Protein AF-A0A1I7YYP4-F1 (afdb_monomer_lite)

Organism: NCBI:txid37863

Sequence (276 aa):
MIHGKTLAAWQDSHPLIRDLIALKESTWFNPAIAPTAQALADVGLNAQDVQAASARLQRFAPYLKAVFPDTAASNGIIESPLKPLDQLRQTLIQENALEHVGALWLKADSELPISGSIKARGGIHEVLKHAEDLALEAGLITLTDDYSQLDSEQARAFFSQYSIAVGSTGNLGLSIGIMSAKLGFKRLIDGYYTVTDEELYRWMVIAHEKDQVKLEPSALAGVPGMARVLNSPEYLQRMGFTQAQLENATHLVWGTGGSMVPEVEFQAYLDKGRNL

pLDDT: mean 87.8, std 14.04, range [37.75, 98.12]

Foldseek 3Di:
DPPPDDPVRCCVVPVVVVCVVVVNWDKDFDPDFDWLVVVVVVLPDAPVNVVVLVLLQVLCLCVQCVPFVVCVVVSSDFAFDKAWQVQLQVVLCVVLVFALAATEIERQQCCTGPASFPCVRVVVSVVSVVLVVQCVVVVVDDSPDRCNSCPDPVVVVSCVVDDDDDDDDDDPQSVVQNVCVVVVNTGRGGIDIDDDLLRLLQVQLSCCPPVVDFADSVQCRLSCVSSVCRVDPPSCVSVVDDSNNNNNDYRYRYRGHGPPQDPVRSVVSNVVNVVD

InterPro domains:
  IPR000634 Serine/threonine dehydratase, pyridoxal-phosphate-binding site [PS00165] (109-123)
  IPR036052 Tryptophan synthase beta chain-like, PALP domain superfamily [G3DSA:3.40.50.1100] (3-183)
  IPR036052 Tryptophan synthase beta chain-like, PALP domain superfamily [G3DSA:3.40.50.1100] (184-274)
  IPR036052 Tryptophan synthase beta chain-like, PALP domain superfamily [SSF53686] (75-188)
  IPR036052 Tryptophan synthase beta chain-like, PALP domain superfamily [SSF53686] (186-271)

Secondary structure (DSSP, 8-state):
-BTTB-HHHHHHH-THHHHHHTT---EEE-S----HHHHHHHHS--HHHHHHHHHHHHHTHHHHHHH-GGGGGGTT-----EEE-HHHHHHHHHHHT--S--EEEEEEGGG-TTTSBTHHHHHHHHHHHHHHHHHHHTTS--TTS-GGGGGSHHHHHHHTT-----------HHHHHHHHHHTT---S--EEE---HHHHHHHHHHHHHHH-----GGGGTTTTHHHHHHT-HHHHHHHT--HHHHHT-EEEEEE-B-TTS-HHHHHHHHHHHHT-

Structure (mmCIF, N/CA/C/O backbone):
data_AF-A0A1I7YYP4-F1
#
_entry.id   AF-A0A1I7YYP4-F1
#
loop_
_atom_site.group_PDB
_atom_site.id
_atom_site.type_symbol
_atom_site.label_atom_id
_atom_site.label_alt_id
_atom_site.label_comp_id
_atom_site.label_asym_id
_atom_site.label_entity_id
_atom_site.label_seq_id
_atom_site.pdbx_PDB_ins_code
_atom_site.Cartn_x
_atom_site.Cartn_y
_atom_site.Cartn_z
_atom_site.occupancy
_atom_site.B_iso_or_equiv
_atom_site.auth_seq_id
_atom_site.auth_comp_id
_atom_site.auth_asym_id
_atom_site.auth_atom_id
_atom_site.pdbx_PDB_model_num
ATOM 1 N N . MET A 1 1 ? -11.849 -22.257 -22.806 1.00 71.94 1 MET A N 1
ATOM 2 C CA . MET A 1 1 ? -12.148 -20.954 -23.443 1.00 71.94 1 MET A CA 1
ATOM 3 C C . MET A 1 1 ? -12.329 -19.933 -22.339 1.00 71.94 1 MET A C 1
ATOM 5 O O . MET A 1 1 ? -13.112 -20.204 -21.441 1.00 71.94 1 MET A O 1
ATOM 9 N N . ILE A 1 2 ? -11.608 -18.813 -22.375 1.00 79.44 2 ILE A N 1
ATOM 10 C CA . ILE A 1 2 ? -11.756 -17.719 -21.398 1.00 79.44 2 ILE A CA 1
ATOM 11 C C . ILE A 1 2 ? -12.346 -16.535 -22.159 1.00 79.44 2 ILE A C 1
ATOM 13 O O . ILE A 1 2 ? -11.758 -16.114 -23.157 1.00 79.44 2 ILE A O 1
ATOM 17 N N . HIS A 1 3 ? -13.533 -16.071 -21.753 1.00 87.31 3 HIS A N 1
ATOM 18 C CA . HIS A 1 3 ? -14.320 -15.061 -22.481 1.00 87.31 3 HIS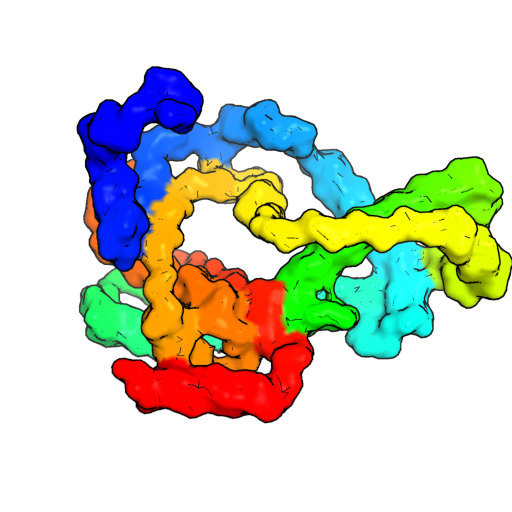 A CA 1
ATOM 19 C C . HIS A 1 3 ? -14.447 -15.349 -23.991 1.00 87.31 3 HIS A C 1
ATOM 21 O O . HIS A 1 3 ? -14.282 -14.469 -24.829 1.00 87.31 3 HIS A O 1
ATOM 27 N N . GLY A 1 4 ? -14.688 -16.613 -24.357 1.00 92.50 4 GLY A N 1
ATOM 28 C CA . GLY A 1 4 ? -14.902 -16.996 -25.757 1.00 92.50 4 GLY A CA 1
ATOM 29 C C . GLY A 1 4 ? -13.652 -17.014 -26.648 1.00 92.50 4 GLY A C 1
ATOM 30 O O . GLY A 1 4 ? -13.792 -17.221 -27.849 1.00 92.50 4 GLY A O 1
ATOM 31 N N . LYS A 1 5 ? -12.436 -16.875 -26.099 1.00 93.44 5 LYS A N 1
ATOM 32 C CA . LYS A 1 5 ? -11.173 -17.043 -26.844 1.00 93.44 5 LYS A CA 1
ATOM 33 C C . LYS A 1 5 ? -10.361 -18.243 -26.340 1.00 93.44 5 LYS A C 1
ATOM 35 O O . LYS A 1 5 ? -10.429 -18.616 -25.160 1.00 93.44 5 LYS A O 1
ATOM 40 N N . THR A 1 6 ? -9.606 -18.864 -27.249 1.00 95.94 6 THR A N 1
ATOM 41 C CA . THR A 1 6 ? -8.597 -19.881 -26.910 1.00 95.94 6 THR A CA 1
ATOM 42 C C . THR A 1 6 ? -7.367 -19.205 -26.307 1.00 95.94 6 THR A C 1
ATOM 44 O O . THR A 1 6 ? -7.177 -17.998 -26.456 1.00 95.94 6 THR A O 1
ATOM 47 N N . LEU A 1 7 ? -6.508 -19.982 -25.645 1.00 93.56 7 LEU A N 1
ATOM 48 C CA . LEU A 1 7 ? -5.240 -19.461 -25.138 1.00 93.56 7 LEU A CA 1
ATOM 49 C C . LEU A 1 7 ? -4.359 -18.903 -26.270 1.00 93.56 7 LEU A C 1
ATOM 51 O O . LEU A 1 7 ? -3.851 -17.794 -26.148 1.00 93.56 7 LEU A O 1
ATOM 55 N N . ALA A 1 8 ? -4.246 -19.627 -27.389 1.00 94.81 8 ALA A N 1
ATOM 56 C CA . ALA A 1 8 ? -3.488 -19.172 -28.554 1.00 94.81 8 ALA A CA 1
ATOM 57 C C . ALA A 1 8 ? -4.014 -17.827 -29.088 1.00 94.81 8 ALA A C 1
ATOM 59 O O . ALA A 1 8 ? -3.240 -16.895 -29.263 1.00 94.81 8 ALA A O 1
ATOM 60 N N . ALA A 1 9 ? -5.338 -17.672 -29.220 1.00 95.19 9 ALA A N 1
ATOM 61 C CA . ALA A 1 9 ? -5.939 -16.412 -29.663 1.00 95.19 9 ALA A CA 1
ATOM 62 C C . ALA A 1 9 ? -5.686 -15.246 -28.682 1.00 95.19 9 ALA A C 1
ATOM 64 O O . ALA A 1 9 ? -5.541 -14.091 -29.096 1.00 95.19 9 ALA A O 1
ATOM 65 N N . TRP A 1 10 ? -5.621 -15.525 -27.376 1.00 95.38 10 TRP A N 1
ATOM 66 C CA . TRP A 1 10 ? -5.209 -14.534 -26.379 1.00 95.38 10 TRP A CA 1
ATOM 67 C C . TRP A 1 10 ? -3.740 -14.144 -26.539 1.00 95.38 10 TRP A C 1
ATOM 69 O O . TRP A 1 10 ? -3.445 -12.956 -26.586 1.00 95.38 10 TRP A O 1
ATOM 79 N N . GLN A 1 11 ? -2.843 -15.115 -26.698 1.00 94.69 11 GLN A N 1
ATOM 80 C CA . GLN A 1 11 ? -1.412 -14.879 -26.906 1.00 94.69 11 GLN A CA 1
ATOM 81 C C . GLN A 1 11 ? -1.101 -14.163 -28.229 1.00 94.69 11 GLN A C 1
ATOM 83 O O . GLN A 1 11 ? -0.154 -13.385 -28.290 1.00 94.69 11 GLN A O 1
ATOM 88 N N . ASP A 1 12 ? -1.892 -14.391 -29.278 1.00 94.69 12 ASP A N 1
ATOM 89 C CA . ASP A 1 12 ? -1.741 -13.696 -30.560 1.00 94.69 12 ASP A CA 1
ATOM 90 C C . ASP A 1 12 ? -2.190 -12.235 -30.471 1.00 94.69 12 ASP A C 1
ATOM 92 O O . ASP A 1 12 ? -1.501 -11.344 -30.959 1.00 94.69 12 ASP A O 1
ATOM 96 N N . SER A 1 13 ? -3.324 -11.975 -29.812 1.00 94.19 13 SER A N 1
ATOM 97 C CA . SER A 1 13 ? -3.836 -10.606 -29.643 1.00 94.19 13 SER A CA 1
ATOM 98 C C . SER A 1 13 ? -3.110 -9.806 -28.558 1.00 94.19 13 SER A C 1
ATOM 100 O O . SER A 1 13 ? -3.074 -8.582 -28.632 1.00 94.19 13 SER A O 1
ATOM 102 N N . HIS A 1 14 ? -2.541 -10.480 -27.558 1.00 93.25 14 HIS A N 1
ATOM 103 C CA . HIS A 1 14 ? -1.833 -9.881 -26.428 1.00 93.25 14 HIS A CA 1
ATOM 104 C C . HIS A 1 14 ? -0.540 -10.670 -26.169 1.00 93.25 14 HIS A C 1
ATOM 106 O O . HIS A 1 14 ? -0.506 -11.530 -25.284 1.00 93.25 14 HIS A O 1
ATOM 112 N N . PRO A 1 15 ? 0.544 -10.386 -26.917 1.00 92.75 15 PRO A N 1
ATOM 113 C CA . PRO A 1 15 ? 1.796 -11.139 -26.823 1.00 92.75 15 PRO A CA 1
ATOM 114 C C . PRO A 1 15 ? 2.383 -11.227 -25.409 1.00 92.75 15 PRO A C 1
ATOM 116 O O . PRO A 1 15 ? 2.958 -12.257 -25.070 1.00 92.75 15 PRO A O 1
ATOM 119 N N . LEU A 1 16 ? 2.157 -10.212 -24.560 1.00 93.75 16 LEU A N 1
ATOM 120 C CA . LEU A 1 16 ? 2.560 -10.217 -23.145 1.00 93.75 16 LEU A CA 1
ATOM 121 C C . LEU A 1 16 ? 2.027 -11.425 -22.359 1.00 93.75 16 LEU A C 1
ATOM 123 O O . LEU A 1 16 ? 2.670 -11.862 -21.413 1.00 93.75 16 LEU A O 1
ATOM 127 N N . ILE A 1 17 ? 0.887 -12.006 -22.748 1.00 94.62 17 ILE A N 1
ATOM 128 C CA . ILE A 1 17 ? 0.343 -13.202 -22.086 1.00 94.62 17 ILE A CA 1
ATOM 129 C C . ILE A 1 17 ? 1.313 -14.387 -22.202 1.00 94.62 17 ILE A C 1
ATOM 131 O O . ILE A 1 17 ? 1.357 -15.223 -21.302 1.00 94.62 17 ILE A O 1
ATOM 135 N N . ARG A 1 18 ? 2.114 -14.469 -23.276 1.00 95.44 18 ARG A N 1
ATOM 136 C CA . ARG A 1 18 ? 3.163 -15.496 -23.400 1.00 95.44 18 ARG A CA 1
ATOM 137 C C . ARG A 1 18 ? 4.218 -15.334 -22.313 1.00 95.44 18 ARG A C 1
ATOM 139 O O . ARG A 1 18 ? 4.532 -16.316 -21.649 1.00 95.44 18 ARG A O 1
ATOM 146 N N . ASP A 1 19 ? 4.698 -14.110 -22.115 1.00 95.25 19 ASP A N 1
ATOM 147 C CA . ASP A 1 19 ? 5.710 -13.797 -21.106 1.00 95.25 19 ASP A CA 1
ATOM 148 C C . ASP A 1 19 ? 5.173 -14.084 -19.695 1.00 95.25 19 ASP A C 1
ATOM 150 O O . ASP A 1 19 ? 5.834 -14.773 -18.921 1.00 95.25 19 ASP A O 1
ATOM 154 N N . LEU A 1 20 ? 3.929 -13.687 -19.401 1.00 95.69 20 LEU A N 1
ATOM 155 C CA . LEU A 1 20 ? 3.281 -13.972 -18.114 1.00 95.69 20 LEU A CA 1
ATOM 156 C C . LEU A 1 20 ? 3.138 -15.478 -17.839 1.00 95.69 20 LEU A C 1
ATOM 158 O O . LEU A 1 20 ? 3.396 -15.924 -16.725 1.00 95.69 20 LEU A O 1
ATOM 162 N N . ILE A 1 21 ? 2.752 -16.276 -18.840 1.00 95.00 21 ILE A N 1
ATOM 163 C CA . ILE A 1 21 ? 2.643 -17.741 -18.696 1.00 95.00 21 ILE A CA 1
ATOM 164 C C . ILE A 1 21 ? 4.014 -18.385 -18.499 1.00 95.00 21 ILE A C 1
ATOM 166 O O . ILE A 1 21 ? 4.134 -19.358 -17.758 1.00 95.00 21 ILE A O 1
ATOM 170 N N . ALA A 1 22 ? 5.043 -17.843 -19.147 1.00 96.44 22 ALA A N 1
ATOM 171 C CA . ALA A 1 22 ? 6.419 -18.288 -18.985 1.00 96.44 22 ALA A CA 1
ATOM 172 C C . ALA A 1 22 ? 7.056 -17.818 -17.663 1.00 96.44 22 ALA A C 1
ATOM 174 O O . ALA A 1 22 ? 8.234 -18.087 -17.449 1.00 96.44 22 ALA A O 1
ATOM 175 N N . LEU A 1 23 ? 6.306 -17.107 -16.804 1.00 95.88 23 LEU A N 1
ATOM 176 C CA . LEU A 1 23 ? 6.800 -16.461 -15.583 1.00 95.88 23 LEU A CA 1
ATOM 177 C C . LEU A 1 23 ? 7.979 -15.516 -15.854 1.00 95.88 23 LEU A C 1
ATOM 179 O O . LEU A 1 23 ? 8.807 -15.255 -14.984 1.00 95.88 23 LEU A O 1
ATOM 183 N N . LYS A 1 24 ? 8.052 -14.989 -17.080 1.00 95.06 24 LYS A N 1
ATOM 184 C CA . LYS A 1 24 ? 9.030 -13.983 -17.451 1.00 95.06 24 LYS A CA 1
ATOM 185 C C . LYS A 1 24 ? 8.575 -12.655 -16.881 1.00 95.06 24 LYS A C 1
ATOM 187 O O . LYS A 1 24 ? 7.482 -12.160 -17.177 1.00 95.06 24 LYS A O 1
ATOM 192 N N . GLU A 1 25 ? 9.461 -12.060 -16.102 1.00 94.06 25 GLU A N 1
ATOM 193 C CA . GLU A 1 25 ? 9.226 -10.755 -15.534 1.00 94.06 25 GLU A CA 1
ATOM 194 C C . GLU A 1 25 ? 8.911 -9.724 -16.624 1.00 94.06 25 GLU A C 1
ATOM 196 O O . GLU A 1 25 ? 9.628 -9.587 -17.618 1.00 94.06 25 GLU A O 1
ATOM 201 N N . SER A 1 26 ? 7.785 -9.040 -16.456 1.00 94.62 26 SER A N 1
ATOM 202 C CA . SER A 1 26 ? 7.171 -8.217 -17.486 1.00 94.62 26 SER A CA 1
ATOM 203 C C . SER A 1 26 ? 6.825 -6.846 -16.934 1.00 94.62 26 SER A C 1
ATOM 205 O O . SER A 1 26 ? 6.439 -6.693 -15.779 1.00 94.62 26 SER A O 1
ATOM 207 N N . THR A 1 27 ? 6.930 -5.830 -17.784 1.00 94.56 27 THR A N 1
ATOM 208 C CA . THR A 1 27 ? 6.466 -4.470 -17.501 1.00 94.56 27 THR A CA 1
ATOM 209 C C . THR A 1 27 ? 5.596 -4.013 -18.660 1.00 94.56 27 THR A C 1
ATOM 211 O O . THR A 1 27 ? 5.949 -4.195 -19.824 1.00 94.56 27 THR A O 1
ATOM 214 N N . TRP A 1 28 ? 4.451 -3.423 -18.346 1.00 94.31 28 TRP A N 1
ATOM 215 C CA . TRP A 1 28 ? 3.520 -2.874 -19.317 1.00 94.31 28 TRP A CA 1
ATOM 216 C C . TRP A 1 28 ? 3.060 -1.495 -18.858 1.00 94.31 28 TRP A C 1
ATOM 218 O O . TRP A 1 28 ? 2.449 -1.348 -17.801 1.00 94.31 28 TRP A O 1
ATOM 228 N N . PHE A 1 29 ? 3.331 -0.478 -19.670 1.00 91.81 29 PHE A N 1
ATOM 229 C CA . PHE A 1 29 ? 2.833 0.873 -19.436 1.00 91.81 29 PHE A CA 1
ATOM 230 C C . PHE A 1 29 ? 1.567 1.105 -20.240 1.00 91.81 29 PHE A C 1
ATOM 232 O O . PHE A 1 29 ? 1.562 0.883 -21.452 1.00 91.81 29 PHE A O 1
ATOM 239 N N . ASN A 1 30 ? 0.529 1.623 -19.586 1.00 89.44 30 ASN A N 1
ATOM 240 C CA . ASN A 1 30 ? -0.753 1.892 -20.218 1.00 89.44 30 ASN A CA 1
ATOM 241 C C . ASN A 1 30 ? -0.557 2.883 -21.386 1.00 89.44 30 ASN A C 1
ATOM 243 O O . ASN A 1 30 ? -0.129 4.020 -21.156 1.00 89.44 30 ASN A O 1
ATOM 247 N N . PRO A 1 31 ? -0.817 2.486 -22.646 1.00 89.00 31 PRO A N 1
ATOM 248 C CA . PRO A 1 31 ? -0.673 3.386 -23.787 1.00 89.00 31 PRO A CA 1
ATOM 249 C C . PRO A 1 31 ? -1.838 4.379 -23.895 1.00 89.00 31 PRO A C 1
ATOM 251 O O . PRO A 1 31 ? -1.710 5.390 -24.579 1.00 89.00 31 PRO A O 1
ATOM 254 N N . ALA A 1 32 ? -2.954 4.111 -23.214 1.00 87.19 32 ALA A N 1
ATOM 255 C CA . ALA A 1 32 ? -4.193 4.875 -23.267 1.00 87.19 32 ALA A CA 1
ATOM 256 C C . ALA A 1 32 ? -4.518 5.475 -21.890 1.00 87.19 32 ALA A C 1
ATOM 258 O O . ALA A 1 32 ? -5.587 5.249 -21.323 1.00 87.19 32 ALA A O 1
ATOM 259 N N . ILE A 1 33 ? -3.571 6.229 -21.325 1.00 82.44 33 ILE A N 1
ATOM 260 C CA . ILE A 1 33 ? -3.805 6.951 -20.073 1.00 82.44 33 ILE A CA 1
ATOM 261 C C . ILE A 1 33 ? -4.825 8.058 -20.344 1.00 82.44 33 ILE A C 1
ATOM 263 O O . ILE A 1 33 ? -4.518 9.068 -20.980 1.00 82.44 33 ILE A O 1
ATOM 267 N N . ALA A 1 34 ? -6.046 7.860 -19.854 1.00 80.69 34 ALA A N 1
ATOM 268 C CA . ALA A 1 34 ? -7.081 8.875 -19.909 1.00 80.69 34 ALA A CA 1
ATOM 269 C C . ALA A 1 34 ? -6.742 10.039 -18.956 1.00 80.69 34 ALA A C 1
ATOM 271 O O . ALA A 1 34 ? -6.204 9.812 -17.865 1.00 80.69 34 ALA A O 1
ATOM 272 N N . PRO A 1 35 ? -7.079 11.291 -19.316 1.00 81.19 35 PRO A N 1
ATOM 273 C CA . PRO A 1 35 ? -7.012 12.408 -18.382 1.00 81.19 35 PRO A CA 1
ATOM 274 C C . PRO A 1 35 ? -7.826 12.108 -17.118 1.00 81.19 35 PRO A C 1
ATOM 276 O O . PRO A 1 35 ? -8.960 11.640 -17.226 1.00 81.19 35 PRO A O 1
ATOM 279 N N . THR A 1 36 ? -7.304 12.449 -15.932 1.00 76.56 36 THR A N 1
ATOM 280 C CA . THR A 1 36 ? -8.002 12.242 -14.644 1.00 76.56 36 THR A CA 1
ATOM 281 C C . THR A 1 36 ? -9.471 12.649 -14.675 1.00 76.56 36 THR A C 1
ATOM 283 O O . THR A 1 36 ? -10.318 11.910 -14.191 1.00 76.56 36 THR A O 1
ATOM 286 N N . ALA A 1 37 ? -9.790 13.812 -15.253 1.00 77.06 37 ALA A N 1
ATOM 287 C CA . ALA A 1 37 ? -11.160 14.321 -15.290 1.00 77.06 37 ALA A CA 1
ATOM 288 C C . ALA A 1 37 ? -12.138 13.379 -16.017 1.00 77.06 37 ALA A C 1
ATOM 290 O O . ALA A 1 37 ? -13.307 13.333 -15.655 1.00 77.06 37 ALA A O 1
ATOM 291 N N . GLN A 1 38 ? -11.661 12.629 -17.015 1.00 81.56 38 GLN A N 1
ATOM 292 C CA . GLN A 1 38 ? -12.452 11.617 -17.718 1.00 81.56 38 GLN A CA 1
ATOM 293 C C . GLN A 1 38 ? -12.473 10.311 -16.924 1.00 81.56 38 GLN A C 1
ATOM 295 O O . GLN A 1 38 ? -13.541 9.781 -16.649 1.00 81.56 38 GLN A O 1
ATOM 300 N N . ALA A 1 39 ? -11.303 9.843 -16.483 1.00 78.94 39 ALA A N 1
ATOM 301 C CA . ALA A 1 39 ? -11.176 8.562 -15.794 1.00 78.94 39 ALA A CA 1
ATOM 302 C C . ALA A 1 39 ? -11.938 8.514 -14.456 1.00 78.94 39 ALA A C 1
ATOM 304 O O . ALA A 1 39 ? -12.425 7.461 -14.065 1.00 78.94 39 ALA A O 1
ATOM 305 N N . LEU A 1 40 ? -12.085 9.651 -13.762 1.00 77.81 40 LEU A N 1
ATOM 306 C CA . LEU A 1 40 ? -12.878 9.740 -12.531 1.00 77.81 40 LEU A CA 1
ATOM 307 C C . LEU A 1 40 ? -14.360 9.407 -12.738 1.00 77.81 40 LEU A C 1
ATOM 309 O O . LEU A 1 40 ? -14.997 8.941 -11.796 1.00 77.81 40 LEU A O 1
ATOM 313 N N . ALA A 1 41 ? -14.910 9.633 -13.935 1.00 80.56 41 ALA A N 1
ATOM 314 C CA . ALA A 1 41 ? -16.299 9.286 -14.220 1.00 80.56 41 ALA A CA 1
ATOM 315 C C . ALA A 1 41 ? -16.528 7.764 -14.164 1.00 80.56 41 ALA A C 1
ATOM 317 O O . ALA A 1 41 ? -17.600 7.328 -13.749 1.00 80.56 41 ALA A O 1
ATOM 318 N N . ASP A 1 42 ? -15.506 6.969 -14.495 1.00 81.06 42 ASP A N 1
ATOM 319 C CA . ASP A 1 42 ? -15.582 5.504 -14.535 1.00 81.06 42 ASP A CA 1
ATOM 320 C C . ASP A 1 42 ? -15.384 4.848 -13.155 1.00 81.06 42 ASP A C 1
ATOM 322 O O . ASP A 1 42 ? -15.656 3.662 -12.983 1.00 81.06 42 ASP A O 1
ATOM 326 N N . VAL A 1 43 ? -14.907 5.601 -12.155 1.00 81.56 43 VAL A N 1
ATOM 327 C CA . VAL A 1 43 ? -14.571 5.067 -10.822 1.00 81.56 43 VAL A CA 1
ATOM 328 C C . VAL A 1 43 ? -15.819 4.762 -9.985 1.00 81.56 43 VAL A C 1
ATOM 330 O O . VAL A 1 43 ? -15.780 3.885 -9.125 1.00 81.56 43 VAL A O 1
ATOM 333 N N . GLY A 1 44 ? -16.922 5.487 -10.199 1.00 83.56 44 GLY A N 1
ATOM 334 C CA . GLY A 1 44 ? -18.157 5.328 -9.417 1.00 83.56 44 GLY A CA 1
ATOM 335 C C . GLY A 1 44 ? -18.076 5.819 -7.963 1.00 83.56 44 GLY A C 1
ATOM 336 O O . GLY A 1 44 ? -19.049 5.690 -7.227 1.00 83.56 44 GLY A O 1
ATOM 337 N N . LEU A 1 45 ? -16.945 6.407 -7.559 1.00 83.81 45 LEU A N 1
ATOM 338 C CA . LEU A 1 45 ? -16.722 7.064 -6.269 1.00 83.81 45 LEU A CA 1
ATOM 339 C C . LEU A 1 45 ? -16.212 8.486 -6.503 1.00 83.81 45 LEU A C 1
ATOM 341 O O . LEU A 1 45 ? -15.523 8.764 -7.488 1.00 83.81 45 LEU A O 1
ATOM 345 N N . ASN A 1 46 ? -16.523 9.389 -5.582 1.00 83.06 46 ASN A N 1
ATOM 346 C CA . ASN A 1 46 ? -16.186 10.800 -5.686 1.00 83.06 46 ASN A CA 1
ATOM 347 C C . ASN A 1 46 ? -15.589 11.361 -4.379 1.00 83.06 46 ASN A C 1
ATOM 349 O O . ASN A 1 46 ? -15.361 10.661 -3.392 1.00 83.06 46 ASN A O 1
ATOM 353 N N . ALA A 1 47 ? -15.288 12.661 -4.375 1.00 82.62 47 ALA A N 1
ATOM 354 C CA . ALA A 1 47 ? -14.647 13.320 -3.238 1.00 82.62 47 ALA A CA 1
ATOM 355 C C . ALA A 1 47 ? -15.499 13.315 -1.954 1.00 82.62 47 ALA A C 1
ATOM 357 O O . ALA A 1 47 ? -14.933 13.341 -0.862 1.00 82.62 47 ALA A O 1
ATOM 358 N N . GLN A 1 48 ? -16.829 13.284 -2.066 1.00 88.69 48 GLN A N 1
ATOM 359 C CA . GLN A 1 48 ? -17.729 13.184 -0.917 1.00 88.69 48 GLN A CA 1
ATOM 360 C C . GLN A 1 48 ? -17.614 11.814 -0.249 1.00 88.69 48 GLN A C 1
ATOM 362 O O . GLN A 1 48 ? -17.599 11.759 0.975 1.00 88.69 48 GLN A O 1
ATOM 367 N N . ASP A 1 49 ? -17.432 10.734 -1.016 1.00 89.88 49 ASP A N 1
ATOM 368 C CA . ASP A 1 49 ? -17.210 9.394 -0.457 1.00 89.88 49 ASP A CA 1
ATOM 369 C C . ASP A 1 49 ? -15.910 9.349 0.358 1.00 89.88 49 ASP A C 1
ATOM 371 O O . ASP A 1 49 ? -15.878 8.840 1.481 1.00 89.88 49 ASP A O 1
ATOM 375 N N . VAL A 1 50 ? -14.844 9.974 -0.161 1.00 87.81 50 VAL A N 1
ATOM 376 C CA . VAL A 1 50 ? -13.561 10.111 0.550 1.00 87.81 50 VAL A CA 1
ATOM 377 C C . VAL A 1 50 ? -13.722 10.942 1.827 1.00 87.81 50 VAL A C 1
ATOM 379 O O . VAL A 1 50 ? -13.216 10.562 2.884 1.00 87.81 50 VAL A O 1
ATOM 382 N N . GLN A 1 51 ? -14.450 12.060 1.761 1.00 89.44 51 GLN A N 1
ATOM 383 C CA . GLN A 1 51 ? -14.729 12.896 2.932 1.00 89.44 51 GLN A CA 1
ATOM 384 C C . GLN A 1 51 ? -15.579 12.164 3.972 1.00 89.44 51 GLN A C 1
ATOM 386 O O . GLN A 1 51 ? -15.279 12.250 5.161 1.00 89.44 51 GLN A O 1
ATOM 391 N N . ALA A 1 52 ? -16.591 11.410 3.547 1.00 93.06 52 ALA A N 1
ATOM 392 C CA . ALA A 1 52 ? -17.431 10.610 4.428 1.00 93.06 52 ALA A CA 1
ATOM 393 C C . ALA A 1 52 ? -16.614 9.518 5.132 1.00 93.06 52 ALA A C 1
ATOM 395 O O . ALA A 1 52 ? -16.749 9.335 6.344 1.00 93.06 52 ALA A O 1
ATOM 396 N N . ALA A 1 53 ? -15.716 8.843 4.407 1.00 92.44 53 ALA A N 1
ATOM 397 C CA . ALA A 1 53 ? -14.783 7.884 4.987 1.00 92.44 53 ALA A CA 1
ATOM 398 C C . ALA A 1 53 ? -13.841 8.539 6.008 1.00 92.44 53 ALA A C 1
ATOM 400 O O . ALA A 1 53 ? -13.694 8.028 7.119 1.00 92.44 53 ALA A O 1
ATOM 401 N N . SER A 1 54 ? -13.265 9.697 5.673 1.00 92.88 54 SER A N 1
ATOM 402 C CA . SER A 1 54 ? -12.410 10.459 6.589 1.00 92.88 54 SER A CA 1
ATOM 403 C C . SER A 1 54 ? -13.164 10.907 7.843 1.00 92.88 54 SER A C 1
ATOM 405 O O . SER A 1 54 ? -12.645 10.771 8.947 1.00 92.88 54 SER A O 1
ATOM 407 N N . ALA A 1 55 ? -14.382 11.432 7.697 1.00 96.06 55 ALA A N 1
ATOM 408 C CA . ALA A 1 55 ? -15.197 11.890 8.817 1.00 96.06 55 ALA A CA 1
ATOM 409 C C . ALA A 1 55 ? -15.588 10.729 9.742 1.00 96.06 55 ALA A C 1
ATOM 411 O O . ALA A 1 55 ? -15.575 10.892 10.958 1.00 96.06 55 ALA A O 1
ATOM 412 N N . ARG A 1 56 ? -15.877 9.549 9.180 1.00 96.94 56 ARG A N 1
ATOM 413 C CA . ARG A 1 56 ? -16.111 8.328 9.959 1.00 96.94 56 ARG A CA 1
ATOM 414 C C . ARG A 1 56 ? -14.895 7.944 10.788 1.00 96.94 56 ARG A C 1
ATOM 416 O O . ARG A 1 56 ? -15.027 7.761 11.990 1.00 96.94 56 ARG A O 1
ATOM 423 N N . LEU A 1 57 ? -13.710 7.875 10.178 1.00 96.06 57 LEU A N 1
ATOM 424 C CA . LEU A 1 57 ? -12.481 7.555 10.915 1.00 96.06 57 LEU A CA 1
ATOM 425 C C . LEU A 1 57 ? -12.222 8.550 12.056 1.00 96.06 57 LEU A C 1
ATOM 427 O O . LEU A 1 57 ? -11.788 8.139 13.126 1.00 96.06 57 LEU A O 1
ATOM 431 N N . GLN A 1 58 ? -12.551 9.831 11.861 1.00 97.25 58 GLN A N 1
ATOM 432 C CA . GLN A 1 58 ? -12.470 10.838 12.924 1.00 97.25 58 GLN A CA 1
ATOM 433 C C . GLN A 1 58 ? -13.489 10.606 14.044 1.00 97.25 58 GLN A C 1
ATOM 435 O O . GLN A 1 58 ? -13.119 10.675 15.213 1.00 97.25 58 GLN A O 1
ATOM 440 N N . ARG A 1 59 ? -14.748 10.279 13.717 1.00 98.00 59 ARG A N 1
ATOM 441 C CA . ARG A 1 59 ? -15.756 9.932 14.734 1.00 98.00 59 ARG A CA 1
ATOM 442 C C . ARG A 1 59 ? -15.337 8.724 15.562 1.00 98.00 59 ARG A C 1
ATOM 444 O O . ARG A 1 59 ? -15.504 8.756 16.768 1.00 98.00 59 ARG A O 1
ATOM 451 N N . PHE A 1 60 ? -14.733 7.706 14.947 1.00 97.44 60 PHE A N 1
ATOM 452 C CA . PHE A 1 60 ? -14.238 6.521 15.656 1.00 97.44 60 PHE A CA 1
ATOM 453 C C . PHE A 1 60 ? -12.917 6.725 16.405 1.00 97.44 60 PHE A C 1
ATOM 455 O O . PHE A 1 60 ? -12.529 5.836 17.159 1.00 97.44 60 PHE A O 1
ATOM 462 N N . ALA A 1 61 ? -12.220 7.852 16.248 1.00 97.62 61 ALA A N 1
ATOM 463 C CA . ALA A 1 61 ? -10.927 8.059 16.898 1.00 97.62 61 ALA A CA 1
ATOM 464 C C . ALA A 1 61 ? -10.988 7.908 18.442 1.00 97.62 61 ALA A C 1
ATOM 466 O O . ALA A 1 61 ? -10.157 7.181 18.992 1.00 97.62 61 ALA A O 1
ATOM 467 N N . PRO A 1 62 ? -11.987 8.455 19.170 1.00 97.44 62 PRO A N 1
ATOM 468 C CA . PRO A 1 62 ? -12.140 8.211 20.608 1.00 97.44 62 PRO A CA 1
ATOM 469 C C . PRO A 1 62 ? -12.357 6.733 20.966 1.00 97.44 62 PRO A C 1
ATOM 471 O O . PRO A 1 62 ? -11.760 6.249 21.925 1.00 97.44 62 PRO A O 1
ATOM 474 N N . TYR A 1 63 ? -13.154 6.003 20.176 1.00 95.88 63 TYR A N 1
ATOM 475 C CA . TYR A 1 63 ? -13.362 4.561 20.351 1.00 95.88 63 TYR A CA 1
ATOM 476 C C . TYR A 1 63 ? -12.058 3.782 20.158 1.00 95.88 63 TYR A C 1
ATOM 478 O O . TYR A 1 63 ? -11.656 3.015 21.027 1.00 95.88 63 TYR A O 1
ATOM 486 N N . LEU A 1 64 ? -11.360 4.019 19.043 1.00 93.12 64 LEU A N 1
ATOM 487 C CA . LEU A 1 64 ? -10.104 3.344 1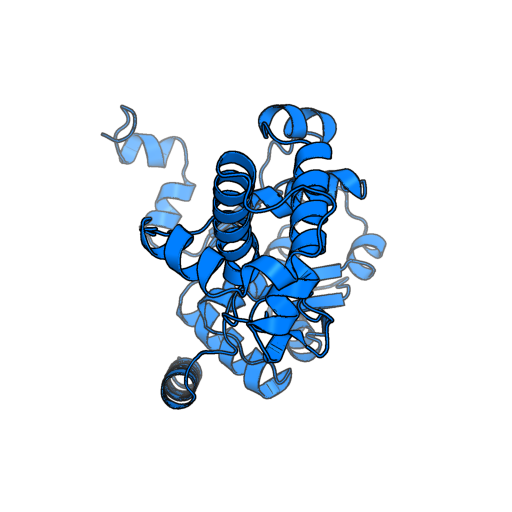8.713 1.00 93.12 64 LEU A CA 1
ATOM 488 C C . LEU A 1 64 ? -9.044 3.588 19.790 1.00 93.12 64 LEU A C 1
ATOM 490 O O . LEU A 1 64 ? -8.396 2.640 20.227 1.00 93.12 64 LEU A O 1
ATOM 494 N N . LYS A 1 65 ? -8.940 4.830 20.278 1.00 95.88 65 LYS A N 1
ATOM 495 C CA . LYS A 1 65 ? -8.066 5.202 21.395 1.00 95.88 65 LYS A CA 1
ATOM 496 C C . LYS A 1 65 ? -8.357 4.396 22.665 1.00 95.88 65 LYS A C 1
ATOM 498 O O . LYS A 1 65 ? -7.417 4.066 23.384 1.00 95.88 65 LYS A O 1
ATOM 503 N N . ALA A 1 66 ? -9.629 4.124 22.958 1.00 92.88 66 ALA A N 1
ATOM 504 C CA . ALA A 1 66 ? -10.036 3.378 24.145 1.00 92.88 66 ALA A CA 1
ATOM 505 C C . ALA A 1 66 ? -9.736 1.875 24.019 1.00 92.88 66 ALA A C 1
ATOM 507 O O . ALA A 1 66 ? -9.207 1.276 24.954 1.00 92.88 66 ALA A O 1
ATOM 508 N N . VAL A 1 67 ? -10.024 1.277 22.857 1.00 91.00 67 VAL A N 1
ATOM 509 C CA . VAL A 1 67 ? -9.981 -0.188 22.690 1.00 91.00 67 VAL A CA 1
ATOM 510 C C . VAL A 1 67 ? -8.667 -0.726 22.114 1.00 91.00 67 VAL A C 1
ATOM 512 O O . VAL A 1 67 ? -8.388 -1.916 22.254 1.00 91.00 67 VAL A O 1
ATOM 515 N N . PHE A 1 68 ? -7.842 0.124 21.493 1.00 88.38 68 PHE A N 1
ATOM 516 C CA . PHE A 1 68 ? -6.530 -0.241 20.951 1.00 88.38 68 PHE A CA 1
ATOM 517 C C . PHE A 1 68 ? -5.422 0.633 21.558 1.00 88.38 68 PHE A C 1
ATOM 519 O O . PHE A 1 68 ? -5.182 1.740 21.059 1.00 88.38 68 PHE A O 1
ATOM 526 N N . PRO A 1 69 ? -4.696 0.134 22.581 1.00 88.81 69 PRO A N 1
ATOM 527 C CA . PRO A 1 69 ? -3.646 0.886 23.274 1.00 88.81 69 PRO A CA 1
ATOM 528 C C . PRO A 1 69 ? -2.593 1.506 22.345 1.00 88.81 69 PRO A C 1
ATOM 530 O O . PRO A 1 69 ? -2.186 2.649 22.551 1.00 88.81 69 PRO A O 1
ATOM 533 N N . ASP A 1 70 ? -2.218 0.808 21.272 1.00 84.81 70 ASP A N 1
ATOM 534 C CA . ASP A 1 70 ? -1.203 1.261 20.311 1.00 84.81 70 ASP A CA 1
ATOM 535 C C . ASP A 1 70 ? -1.635 2.498 19.501 1.00 84.81 70 ASP A C 1
ATOM 537 O O . ASP A 1 70 ? -0.808 3.155 18.871 1.00 84.81 70 ASP A O 1
ATOM 541 N N . THR A 1 71 ? -2.921 2.862 19.534 1.00 92.12 71 THR A N 1
ATOM 542 C CA . THR A 1 71 ? -3.443 4.090 18.908 1.00 92.12 71 THR A CA 1
ATOM 543 C C . THR A 1 71 ? -3.528 5.269 19.881 1.00 92.12 71 THR A C 1
ATOM 545 O O . THR A 1 71 ? -3.844 6.391 19.480 1.00 92.12 71 THR A O 1
ATOM 548 N N . ALA A 1 72 ? -3.233 5.069 21.170 1.00 93.06 72 ALA A N 1
ATOM 549 C CA . ALA A 1 72 ? -3.395 6.114 22.176 1.00 93.06 72 ALA A CA 1
ATOM 550 C C . ALA A 1 72 ? -2.491 7.327 21.912 1.00 93.06 72 ALA A C 1
ATOM 552 O O . ALA A 1 72 ? -2.945 8.469 22.023 1.00 93.06 72 ALA A O 1
ATOM 553 N N . ALA A 1 73 ? -1.243 7.082 21.496 1.00 94.06 73 ALA A N 1
ATOM 554 C CA . ALA A 1 73 ? -0.272 8.128 21.173 1.00 94.06 73 ALA A CA 1
ATOM 555 C C . ALA A 1 73 ? -0.697 8.991 19.970 1.00 94.06 73 ALA A C 1
ATOM 557 O O . ALA A 1 73 ? -0.360 10.173 19.911 1.00 94.06 73 ALA A O 1
ATOM 558 N N . SER A 1 74 ? -1.471 8.427 19.038 1.00 95.06 74 SER A N 1
ATOM 559 C CA . SER A 1 74 ? -2.012 9.124 17.868 1.00 95.06 74 SER A CA 1
ATOM 560 C C . SER A 1 74 ? -3.451 9.611 18.067 1.00 95.06 74 SER A C 1
ATOM 562 O O . SER A 1 74 ? -4.095 10.016 17.103 1.00 95.06 74 SER A O 1
ATOM 564 N N . ASN A 1 75 ? -3.971 9.589 19.300 1.00 96.69 75 ASN A N 1
ATOM 565 C CA . ASN A 1 75 ? -5.367 9.906 19.618 1.00 96.69 75 ASN A CA 1
ATOM 566 C C . ASN A 1 75 ? -6.386 9.110 18.781 1.00 96.69 75 ASN A C 1
ATOM 568 O O . ASN A 1 75 ? -7.387 9.665 18.340 1.00 96.69 75 ASN A O 1
ATOM 572 N N . GLY A 1 76 ? -6.130 7.819 18.562 1.00 93.81 76 GLY A N 1
ATOM 573 C CA . GLY A 1 76 ? -7.024 6.934 17.813 1.00 93.81 76 GLY A CA 1
ATOM 574 C C . GLY A 1 76 ? -6.880 7.018 16.296 1.00 93.81 76 GLY A C 1
ATOM 575 O O . GLY A 1 76 ? -7.618 6.350 15.575 1.00 93.81 76 GLY A O 1
ATOM 576 N N . ILE A 1 77 ? -5.937 7.819 15.788 1.00 95.69 77 ILE A N 1
ATOM 577 C CA . ILE A 1 77 ? -5.679 7.929 14.352 1.00 95.69 77 ILE A CA 1
ATOM 578 C C . ILE A 1 77 ? -4.822 6.753 13.881 1.00 95.69 77 ILE A C 1
ATOM 580 O O . ILE A 1 77 ? -3.709 6.534 14.364 1.00 95.69 77 ILE A O 1
ATOM 584 N N . ILE A 1 78 ? -5.336 6.021 12.893 1.00 92.06 78 ILE A N 1
ATOM 585 C CA . ILE A 1 78 ? -4.632 4.936 12.209 1.00 92.06 78 ILE A CA 1
ATOM 586 C C . ILE A 1 78 ? -3.858 5.543 11.036 1.00 92.06 78 ILE A C 1
ATOM 588 O O . ILE A 1 78 ? -4.412 5.749 9.957 1.00 92.06 78 ILE A O 1
ATOM 592 N N . GLU A 1 79 ? -2.581 5.855 11.258 1.00 94.88 79 GLU A N 1
ATOM 593 C CA . GLU A 1 79 ? -1.664 6.302 10.208 1.00 94.88 79 GLU A CA 1
ATOM 594 C C . GLU A 1 79 ? -0.269 5.694 10.337 1.00 94.88 79 GLU A C 1
ATOM 596 O O . GLU A 1 79 ? 0.099 5.154 11.377 1.00 94.88 79 GLU A O 1
ATOM 601 N N . SER A 1 80 ? 0.494 5.769 9.247 1.00 94.25 80 SER A N 1
ATOM 602 C CA . SER A 1 80 ? 1.845 5.216 9.131 1.00 94.25 80 SER A CA 1
ATOM 603 C C . SER A 1 80 ? 2.880 6.279 8.755 1.00 94.25 80 SER A C 1
ATOM 605 O O . SER A 1 80 ? 2.538 7.253 8.068 1.00 94.25 80 SER A O 1
ATOM 607 N N . PRO A 1 81 ? 4.154 6.092 9.141 1.00 95.81 81 PRO A N 1
ATOM 608 C CA . PRO A 1 81 ? 5.213 7.033 8.808 1.00 95.81 81 PRO A CA 1
ATOM 609 C C . PRO A 1 81 ? 5.582 7.012 7.314 1.00 95.81 81 PRO A C 1
ATOM 611 O O . PRO A 1 81 ? 5.329 6.050 6.583 1.00 95.81 81 PRO A O 1
ATOM 614 N N . LEU A 1 82 ? 6.225 8.098 6.880 1.00 97.12 82 LEU A N 1
ATOM 615 C CA . LEU A 1 82 ? 6.999 8.163 5.643 1.00 97.12 82 LEU A CA 1
ATOM 616 C C . LEU A 1 82 ? 8.482 8.052 6.005 1.00 97.12 82 LEU A C 1
ATOM 618 O O . LEU A 1 82 ? 8.951 8.803 6.861 1.00 97.12 82 LEU A O 1
ATOM 622 N N . LYS A 1 83 ? 9.211 7.128 5.376 1.00 97.38 83 LYS A N 1
ATOM 623 C CA . LYS A 1 83 ? 10.637 6.885 5.654 1.00 97.38 83 LYS A CA 1
ATOM 624 C C . LYS A 1 83 ? 11.469 7.029 4.378 1.00 97.38 83 LYS A C 1
ATOM 626 O O . LYS A 1 83 ? 11.012 6.558 3.337 1.00 97.38 83 LYS A O 1
ATOM 631 N N . PRO A 1 84 ? 12.647 7.669 4.413 1.00 97.50 84 PRO A N 1
ATOM 632 C CA . PRO A 1 84 ? 13.547 7.6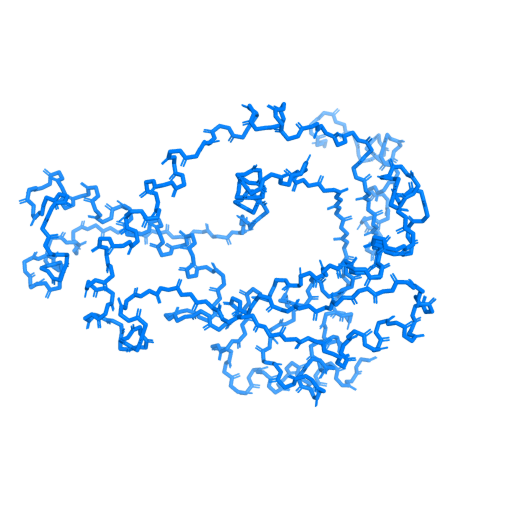55 3.265 1.00 97.50 84 PRO A CA 1
ATOM 633 C C . PRO A 1 84 ? 14.090 6.235 3.044 1.00 97.50 84 PRO A C 1
ATOM 635 O O . PRO A 1 84 ? 14.257 5.481 4.001 1.00 97.50 84 PRO A O 1
ATOM 638 N N . LEU A 1 85 ? 14.351 5.877 1.786 1.00 97.25 85 LEU A N 1
ATOM 639 C CA . LEU A 1 85 ? 14.986 4.614 1.386 1.00 97.25 85 LEU A CA 1
ATOM 640 C C . LEU A 1 85 ? 16.291 4.913 0.637 1.00 97.25 85 LEU A C 1
ATOM 642 O O . LEU A 1 85 ? 16.431 4.614 -0.552 1.00 97.25 85 LEU A O 1
ATOM 646 N N . ASP A 1 86 ? 17.219 5.592 1.307 1.00 97.38 86 ASP A N 1
ATOM 647 C CA . ASP A 1 86 ? 18.421 6.139 0.672 1.00 97.38 86 ASP A CA 1
ATOM 648 C C . ASP A 1 86 ? 19.366 5.040 0.174 1.00 97.38 86 ASP A C 1
ATOM 650 O O . ASP A 1 86 ? 19.927 5.153 -0.923 1.00 97.38 86 ASP A O 1
ATOM 654 N N . GLN A 1 87 ? 19.522 3.955 0.939 1.00 97.31 87 GLN A N 1
ATOM 655 C CA . GLN A 1 87 ? 20.439 2.874 0.578 1.00 97.31 87 GLN A CA 1
ATOM 656 C C . GLN A 1 87 ? 19.867 1.996 -0.537 1.00 97.31 87 GLN A C 1
ATOM 658 O O . GLN A 1 87 ? 20.587 1.639 -1.479 1.00 97.31 87 GLN A O 1
ATOM 663 N N . LEU A 1 88 ? 18.571 1.684 -0.490 1.00 95.75 88 LEU A N 1
ATOM 664 C CA . LEU A 1 88 ? 17.866 1.042 -1.600 1.00 95.75 88 LEU A CA 1
ATOM 665 C C . LEU A 1 88 ? 17.899 1.899 -2.865 1.00 95.75 88 LEU A C 1
ATOM 667 O O . LEU A 1 88 ? 18.186 1.375 -3.941 1.00 95.75 88 LEU A O 1
ATOM 671 N N . ARG A 1 89 ? 17.681 3.215 -2.751 1.00 97.12 89 ARG A N 1
ATOM 672 C CA . ARG A 1 89 ? 17.796 4.143 -3.883 1.00 97.12 89 ARG A CA 1
ATOM 673 C C . ARG A 1 89 ? 19.172 4.053 -4.525 1.00 97.12 89 ARG A C 1
ATOM 675 O O . ARG A 1 89 ? 19.268 3.919 -5.742 1.00 97.12 89 ARG A O 1
ATOM 682 N N . GLN A 1 90 ? 20.229 4.123 -3.719 1.00 97.38 90 GLN A N 1
ATOM 683 C CA . GLN A 1 90 ? 21.600 4.053 -4.217 1.00 97.38 90 GLN A CA 1
ATOM 684 C C . GLN A 1 90 ? 21.893 2.703 -4.884 1.00 97.38 90 GLN A C 1
ATOM 686 O O . GLN A 1 90 ? 22.512 2.673 -5.946 1.00 97.38 90 GLN A O 1
ATOM 691 N N . THR A 1 91 ? 21.389 1.609 -4.307 1.00 96.75 91 THR A N 1
ATOM 692 C CA . THR A 1 91 ? 21.510 0.259 -4.876 1.00 96.75 91 THR A CA 1
ATOM 693 C C . THR A 1 91 ? 20.809 0.167 -6.241 1.00 96.75 91 THR A C 1
ATOM 695 O O . THR A 1 91 ? 21.424 -0.250 -7.219 1.00 96.75 91 THR A O 1
ATOM 698 N N . LEU A 1 92 ? 19.565 0.653 -6.350 1.00 96.31 92 LEU A N 1
ATOM 699 C CA . LEU A 1 92 ? 18.810 0.685 -7.609 1.00 96.31 92 LEU A CA 1
ATOM 700 C C . LEU A 1 92 ? 19.511 1.516 -8.689 1.00 96.31 92 LEU A C 1
ATOM 702 O O . LEU A 1 92 ? 19.577 1.077 -9.836 1.00 96.31 92 LEU A O 1
ATOM 706 N N . ILE A 1 93 ? 20.049 2.687 -8.326 1.00 97.25 93 ILE A N 1
ATOM 707 C CA . ILE A 1 93 ? 20.801 3.556 -9.242 1.00 97.25 93 ILE A CA 1
ATOM 708 C C . ILE A 1 93 ? 22.019 2.825 -9.804 1.00 97.25 93 ILE A C 1
ATOM 710 O O . ILE A 1 93 ? 22.226 2.832 -11.014 1.00 97.25 93 ILE A O 1
ATOM 714 N N . GLN A 1 94 ? 22.811 2.191 -8.938 1.00 96.56 94 GLN A N 1
ATOM 715 C CA . GLN A 1 94 ? 24.044 1.512 -9.335 1.00 96.56 94 GLN A CA 1
ATOM 716 C C . GLN A 1 94 ? 23.771 0.305 -10.236 1.00 96.56 94 GLN A C 1
ATOM 718 O O . GLN A 1 94 ? 24.411 0.161 -11.274 1.00 96.56 94 GLN A O 1
ATOM 723 N N . GLU A 1 95 ? 22.808 -0.538 -9.868 1.00 95.31 95 GLU A N 1
ATOM 724 C CA . GLU A 1 95 ? 22.527 -1.794 -10.578 1.00 95.31 95 GLU A CA 1
ATOM 725 C C . GLU A 1 95 ? 21.881 -1.589 -11.943 1.00 95.31 95 GLU A C 1
ATOM 727 O O . GLU A 1 95 ? 22.058 -2.405 -12.843 1.00 95.31 95 GLU A O 1
ATOM 732 N N . ASN A 1 96 ? 21.145 -0.492 -12.099 1.00 95.56 96 ASN A N 1
ATOM 733 C CA . ASN A 1 96 ? 20.426 -0.184 -13.327 1.00 95.56 96 ASN A CA 1
ATOM 734 C C . ASN A 1 96 ? 21.077 0.957 -14.121 1.00 95.56 96 ASN A C 1
ATOM 736 O O . ASN A 1 96 ? 20.507 1.378 -15.122 1.00 95.56 96 ASN A O 1
ATOM 740 N N . ALA A 1 97 ? 22.236 1.461 -13.676 1.00 95.81 97 ALA A N 1
ATOM 741 C CA . ALA A 1 97 ? 22.913 2.628 -14.246 1.00 95.81 97 ALA A CA 1
ATOM 742 C C . ALA A 1 97 ? 21.956 3.819 -14.475 1.00 95.81 97 ALA A C 1
ATOM 744 O O . ALA A 1 97 ? 21.972 4.453 -15.528 1.00 95.81 97 ALA A O 1
ATOM 745 N N . LEU A 1 98 ? 21.083 4.091 -13.496 1.00 94.19 98 LEU A N 1
ATOM 746 C CA . LEU A 1 98 ? 20.046 5.116 -13.630 1.00 94.19 98 LEU A CA 1
ATOM 747 C C . LEU A 1 98 ? 20.650 6.517 -13.547 1.00 94.19 98 LEU A C 1
ATOM 749 O O . LEU A 1 98 ? 21.445 6.819 -12.656 1.00 94.19 98 LEU A O 1
ATOM 753 N N . GLU A 1 99 ? 20.178 7.401 -14.415 1.00 90.94 99 GLU A N 1
ATOM 754 C CA . GLU A 1 99 ? 20.528 8.819 -14.425 1.00 90.94 99 GLU A CA 1
ATOM 755 C C . GLU A 1 99 ? 19.312 9.670 -14.040 1.00 90.94 99 GLU A C 1
ATOM 757 O O . GLU A 1 99 ? 18.169 9.223 -14.142 1.00 90.94 99 GLU A O 1
ATOM 762 N N . HIS A 1 100 ? 19.552 10.909 -13.599 1.00 88.81 100 HIS A N 1
ATOM 763 C CA . HIS A 1 100 ? 18.494 11.885 -13.300 1.00 88.81 100 HIS A CA 1
ATOM 764 C C . HIS A 1 100 ? 17.442 11.376 -12.296 1.00 88.81 100 HIS A C 1
ATOM 766 O O . HIS A 1 100 ? 16.241 11.445 -12.543 1.00 88.81 100 HIS A O 1
ATOM 772 N N . VAL A 1 101 ? 17.892 10.842 -11.154 1.00 91.19 101 VAL A N 1
ATOM 773 C CA . VAL A 1 101 ? 17.019 10.168 -10.177 1.00 91.19 101 VAL A CA 1
ATOM 774 C C . VAL A 1 101 ? 16.741 11.047 -8.961 1.00 91.19 101 VAL A C 1
ATOM 776 O O . VAL A 1 101 ? 17.658 11.366 -8.199 1.00 91.19 101 VAL A O 1
ATOM 779 N N . GLY A 1 102 ? 15.468 11.372 -8.738 1.00 92.50 102 GLY A N 1
ATOM 780 C CA . GLY A 1 102 ? 14.993 12.046 -7.530 1.00 92.50 102 GLY A CA 1
ATOM 781 C C . GLY A 1 102 ? 14.965 11.148 -6.287 1.00 92.50 102 GLY A C 1
ATOM 782 O O . GLY A 1 102 ? 15.740 10.201 -6.173 1.00 92.50 102 GLY A O 1
ATOM 783 N N . ALA A 1 103 ? 14.114 11.450 -5.308 1.00 96.38 103 ALA A N 1
ATOM 784 C CA . ALA A 1 103 ? 14.104 10.757 -4.015 1.00 96.38 103 ALA A CA 1
ATOM 785 C C . ALA A 1 103 ? 13.318 9.432 -4.049 1.00 96.38 103 ALA A C 1
ATOM 787 O O . ALA A 1 103 ? 12.346 9.308 -4.794 1.00 96.38 103 ALA A O 1
ATOM 788 N N . LEU A 1 104 ? 13.691 8.478 -3.187 1.00 97.56 104 LEU A N 1
ATOM 789 C CA . LEU A 1 104 ? 12.939 7.243 -2.938 1.00 97.56 104 LEU A CA 1
ATOM 790 C C . LEU A 1 104 ? 12.451 7.231 -1.489 1.00 97.56 104 LEU A C 1
ATOM 792 O O . LEU A 1 104 ? 13.242 7.371 -0.556 1.00 97.56 104 LEU A O 1
ATOM 796 N N . TRP A 1 105 ? 11.151 7.046 -1.314 1.00 98.12 105 TRP A N 1
ATOM 797 C CA . TRP A 1 105 ? 10.486 7.036 -0.018 1.00 98.12 105 TRP A CA 1
ATOM 798 C C . TRP A 1 105 ? 9.645 5.780 0.148 1.00 98.12 105 TRP A C 1
ATOM 800 O O . TRP A 1 105 ? 9.141 5.217 -0.821 1.00 98.12 105 TRP A O 1
ATOM 810 N N . LEU A 1 106 ? 9.438 5.394 1.397 1.00 97.62 106 LEU A N 1
ATOM 811 C CA . LEU A 1 106 ? 8.525 4.354 1.832 1.00 97.62 106 LEU A CA 1
ATOM 812 C C . LEU A 1 106 ? 7.312 4.992 2.511 1.00 97.62 106 LEU A C 1
ATOM 814 O O . LEU A 1 106 ? 7.468 5.689 3.514 1.00 97.62 106 LEU A O 1
ATOM 818 N N . LYS A 1 107 ? 6.101 4.686 2.037 1.00 97.12 107 LYS A N 1
ATOM 819 C CA . LYS A 1 107 ? 4.884 4.759 2.858 1.00 97.12 107 LYS A CA 1
ATOM 820 C C . LYS A 1 107 ? 4.776 3.457 3.642 1.00 97.12 107 LYS A C 1
ATOM 822 O O . LYS A 1 107 ? 4.449 2.419 3.069 1.00 97.12 107 LYS A O 1
ATOM 827 N N . ALA A 1 108 ? 5.109 3.507 4.930 1.00 95.94 108 ALA A N 1
ATOM 828 C CA . ALA A 1 108 ? 5.311 2.323 5.764 1.00 95.94 108 ALA A CA 1
ATOM 829 C C . ALA A 1 108 ? 3.990 1.789 6.337 1.00 95.94 108 ALA A C 1
ATOM 831 O O . ALA A 1 108 ? 3.812 1.700 7.548 1.00 95.94 108 ALA A O 1
ATOM 832 N N . ASP A 1 109 ? 3.034 1.433 5.478 1.00 94.62 109 ASP A N 1
ATOM 833 C CA . ASP A 1 109 ? 1.776 0.817 5.926 1.00 94.62 109 ASP A CA 1
ATOM 834 C C . ASP A 1 109 ? 1.965 -0.550 6.599 1.00 94.62 109 ASP A C 1
ATOM 836 O O . ASP A 1 109 ? 1.093 -1.013 7.332 1.00 94.62 109 ASP A O 1
ATOM 840 N N . SER A 1 110 ? 3.140 -1.144 6.417 1.00 92.88 110 SER A N 1
ATOM 841 C CA . SER A 1 110 ? 3.690 -2.234 7.212 1.00 92.88 110 SER A CA 1
ATOM 842 C C . SER A 1 110 ? 3.756 -1.938 8.707 1.00 92.88 110 SER A C 1
ATOM 844 O O . SER A 1 110 ? 3.884 -2.873 9.480 1.00 92.88 110 SER A O 1
ATOM 846 N N . GLU A 1 111 ? 3.686 -0.672 9.117 1.00 94.38 111 GLU A N 1
ATOM 847 C CA . GLU A 1 111 ? 3.755 -0.207 10.506 1.00 94.38 111 GLU A CA 1
ATOM 848 C C . GLU A 1 111 ? 2.435 0.404 10.987 1.00 94.38 111 GLU A C 1
ATOM 850 O O . GLU A 1 111 ? 2.398 1.033 12.043 1.00 94.38 111 GLU A O 1
ATOM 855 N N . LEU A 1 112 ? 1.337 0.235 10.237 1.00 92.06 112 LEU A N 1
ATOM 856 C CA . LEU A 1 112 ? 0.032 0.690 10.711 1.00 92.06 112 LEU A CA 1
ATOM 857 C C . LEU A 1 112 ? -0.329 -0.003 12.035 1.00 92.06 112 LEU A C 1
ATOM 859 O O . LEU A 1 112 ? -0.142 -1.221 12.154 1.00 92.06 112 LEU A O 1
ATOM 863 N N . PRO A 1 113 ? -0.896 0.730 13.010 1.00 88.62 113 PRO A N 1
ATOM 864 C CA . PRO A 1 113 ? -1.337 0.128 14.261 1.00 88.62 113 PRO A CA 1
ATOM 865 C C . PRO A 1 113 ? -2.436 -0.916 14.010 1.00 88.62 113 PRO A C 1
ATOM 867 O O . PRO A 1 113 ? -3.027 -0.987 12.927 1.00 88.62 113 PRO A O 1
ATOM 870 N N . ILE A 1 114 ? -2.729 -1.724 15.032 1.00 84.19 114 ILE A N 1
ATOM 871 C CA . ILE A 1 114 ? -3.767 -2.772 15.053 1.00 84.19 114 ILE A CA 1
ATOM 872 C C . ILE A 1 114 ? -3.408 -4.026 14.242 1.00 84.19 114 ILE A C 1
ATOM 874 O O . ILE A 1 114 ? -3.585 -5.130 14.748 1.00 84.19 114 ILE A O 1
ATOM 878 N N . SER A 1 115 ? -2.909 -3.900 13.007 1.00 80.62 115 SER A N 1
ATOM 879 C CA . SER A 1 115 ? -2.648 -5.079 12.154 1.00 80.62 115 SER A CA 1
ATOM 880 C C . SER A 1 115 ? -1.318 -5.093 11.399 1.00 80.62 115 SER A C 1
ATOM 882 O O . SER A 1 115 ? -1.049 -6.076 10.711 1.00 80.62 115 SER A O 1
ATOM 884 N N . GLY A 1 116 ? -0.483 -4.050 11.495 1.00 86.19 116 GLY A N 1
ATOM 885 C CA . GLY A 1 116 ? 0.848 -4.029 10.865 1.00 86.19 116 GLY A CA 1
ATOM 886 C C . GLY A 1 116 ? 0.829 -4.211 9.348 1.00 86.19 116 GLY A C 1
ATOM 887 O O . GLY A 1 116 ? 1.745 -4.801 8.771 1.00 86.19 116 GLY A O 1
ATOM 888 N N . SER A 1 117 ? -0.258 -3.791 8.699 1.00 86.50 117 SER A N 1
ATOM 889 C CA . SER A 1 117 ? -0.431 -3.912 7.257 1.00 86.50 117 SER A CA 1
ATOM 890 C C . SER A 1 117 ? -1.414 -2.882 6.724 1.00 86.50 117 SER A C 1
ATOM 892 O O . SER A 1 117 ? -2.248 -2.327 7.443 1.00 86.50 117 SER A O 1
ATOM 894 N N . ILE A 1 118 ? -1.417 -2.730 5.406 1.00 88.62 118 ILE A N 1
ATOM 895 C CA . ILE A 1 118 ? -2.343 -1.859 4.689 1.00 88.62 118 ILE A CA 1
ATOM 896 C C . ILE A 1 118 ? -3.819 -2.204 4.888 1.00 88.62 118 ILE A C 1
ATOM 898 O O . ILE A 1 118 ? -4.701 -1.375 4.651 1.00 88.62 118 ILE A O 1
ATOM 902 N N . LYS A 1 119 ? -4.116 -3.428 5.339 1.00 83.62 119 LYS A N 1
ATOM 903 C CA . LYS A 1 119 ? -5.484 -3.839 5.659 1.00 83.62 119 LYS A CA 1
ATOM 904 C C . LYS A 1 119 ? -6.046 -3.059 6.853 1.00 83.62 119 LYS A C 1
ATOM 906 O O . LYS A 1 119 ? -7.265 -2.916 6.924 1.00 83.62 119 LYS A O 1
ATOM 911 N N . ALA A 1 120 ? -5.195 -2.443 7.683 1.00 84.62 120 ALA A N 1
ATOM 912 C CA . ALA A 1 120 ? -5.620 -1.504 8.722 1.00 84.62 120 ALA A CA 1
ATOM 913 C C . ALA A 1 120 ? -6.333 -0.257 8.163 1.00 84.62 120 ALA A C 1
ATOM 915 O O . ALA A 1 120 ? -6.996 0.454 8.908 1.00 84.62 120 ALA A O 1
ATOM 916 N N . ARG A 1 121 ? -6.220 0.019 6.856 1.00 89.69 121 ARG A N 1
ATOM 917 C CA . ARG A 1 121 ? -7.004 1.063 6.187 1.00 89.69 121 ARG A CA 1
ATOM 918 C C . ARG A 1 121 ? -8.397 0.544 5.843 1.00 89.69 121 ARG A C 1
ATOM 920 O O . ARG A 1 121 ? -9.328 0.691 6.623 1.00 89.69 121 ARG A O 1
ATOM 927 N N . GLY A 1 122 ? -8.533 -0.090 4.676 1.00 84.31 122 GLY A N 1
ATOM 928 C CA . GLY A 1 122 ? -9.831 -0.488 4.130 1.00 84.31 122 GLY A CA 1
ATOM 929 C C . GLY A 1 122 ? -10.552 -1.546 4.964 1.00 84.31 122 GLY A C 1
ATOM 930 O O . GLY A 1 122 ? -11.756 -1.447 5.142 1.00 84.31 122 GLY A O 1
ATOM 931 N N . GLY A 1 123 ? -9.827 -2.522 5.522 1.00 76.94 123 GLY A N 1
ATOM 932 C CA . GLY A 1 123 ? -10.437 -3.592 6.316 1.00 76.94 123 GLY A CA 1
ATOM 933 C C . GLY A 1 123 ? -11.050 -3.073 7.614 1.00 76.94 123 GLY A C 1
ATOM 934 O O . GLY A 1 123 ? -12.189 -3.400 7.927 1.00 76.94 123 GLY A O 1
ATOM 935 N N . ILE A 1 124 ? -10.328 -2.212 8.337 1.00 82.69 124 ILE A N 1
ATOM 936 C CA . ILE A 1 124 ? -10.865 -1.577 9.547 1.00 82.69 124 ILE A CA 1
ATOM 937 C C . ILE A 1 124 ? -11.982 -0.604 9.176 1.00 82.69 124 ILE A C 1
ATOM 939 O O . ILE A 1 124 ? -13.044 -0.657 9.784 1.00 82.69 124 ILE A O 1
ATOM 943 N N . HIS A 1 125 ? -11.789 0.242 8.160 1.00 90.19 125 HIS A N 1
ATOM 944 C CA . HIS A 1 125 ? -12.826 1.177 7.716 1.00 90.19 125 HIS A CA 1
ATOM 945 C C . HIS A 1 125 ? -14.148 0.478 7.371 1.00 90.19 125 HIS A C 1
ATOM 947 O O . HIS A 1 125 ? -15.192 0.961 7.804 1.00 90.19 125 HIS A O 1
ATOM 953 N N . GLU A 1 126 ? -14.111 -0.663 6.679 1.00 82.44 126 GLU A N 1
ATOM 954 C CA . GLU A 1 126 ? -15.306 -1.448 6.342 1.00 82.44 126 GLU A CA 1
ATOM 955 C C . GLU A 1 126 ? -16.029 -1.947 7.602 1.00 82.44 126 GLU A C 1
ATOM 957 O O . GLU A 1 126 ? -17.236 -1.752 7.748 1.00 82.44 126 GLU A O 1
ATOM 962 N N . VAL A 1 127 ? -15.286 -2.515 8.560 1.00 78.69 127 VAL A N 1
ATOM 963 C CA . VAL A 1 127 ? -15.848 -2.983 9.839 1.00 78.69 127 VAL A CA 1
ATOM 964 C C . VAL A 1 127 ? -16.461 -1.824 10.625 1.00 78.69 127 VAL A C 1
ATOM 966 O O . VAL A 1 127 ? -17.578 -1.946 11.123 1.00 78.69 127 VAL A O 1
ATOM 969 N N . LEU A 1 128 ? -15.769 -0.684 10.707 1.00 89.94 128 LEU A N 1
ATOM 970 C CA . LEU A 1 128 ? -16.264 0.503 11.407 1.00 89.94 128 LEU A CA 1
ATOM 971 C C . LEU A 1 128 ? -17.497 1.095 10.722 1.00 89.94 128 LEU A C 1
ATOM 973 O O . LEU A 1 128 ? -18.429 1.514 11.399 1.00 89.94 128 LEU A O 1
ATOM 977 N N . LYS A 1 129 ? -17.530 1.116 9.387 1.00 91.69 129 LYS A N 1
ATOM 978 C CA . LYS A 1 129 ? -18.692 1.570 8.617 1.00 91.69 129 LYS A CA 1
ATOM 979 C C . LYS A 1 129 ? -19.898 0.685 8.895 1.00 91.69 129 LYS A C 1
ATOM 981 O O . LYS A 1 129 ? -20.967 1.212 9.178 1.00 91.69 129 LYS A O 1
ATOM 986 N N . HIS A 1 130 ? -19.726 -0.634 8.864 1.00 83.12 130 HIS A N 1
ATOM 987 C CA . HIS A 1 130 ? -20.816 -1.554 9.170 1.00 83.12 130 HIS A CA 1
ATOM 988 C C . HIS A 1 130 ? -21.301 -1.415 10.622 1.00 83.12 130 HIS A C 1
ATOM 990 O O . HIS A 1 130 ? -22.505 -1.364 10.861 1.00 83.12 130 HIS A O 1
ATOM 996 N N . ALA A 1 131 ? -20.379 -1.287 11.581 1.00 85.06 131 ALA A N 1
ATOM 997 C CA . ALA A 1 131 ? -20.719 -1.066 12.985 1.00 85.06 131 ALA A CA 1
ATOM 998 C C . ALA A 1 131 ? -21.464 0.263 13.210 1.00 85.06 131 ALA A C 1
ATOM 1000 O O . ALA A 1 131 ? -22.425 0.295 13.974 1.00 85.06 131 ALA A O 1
ATOM 1001 N N . GLU A 1 132 ? -21.050 1.342 12.534 1.00 94.75 132 GLU A N 1
ATOM 1002 C CA . GLU A 1 132 ? -21.727 2.645 12.576 1.00 94.75 132 GLU A CA 1
ATOM 1003 C C . GLU A 1 132 ? -23.156 2.549 12.046 1.00 94.75 132 GLU A C 1
ATOM 1005 O O . GLU A 1 132 ? -24.075 3.000 12.722 1.00 94.75 132 GLU A O 1
ATOM 1010 N N . ASP A 1 133 ? -23.352 1.925 10.881 1.00 92.94 133 ASP A N 1
ATOM 1011 C CA . ASP A 1 133 ? -24.680 1.766 10.281 1.00 92.94 133 ASP A CA 1
ATOM 1012 C C . ASP A 1 133 ? -25.629 1.013 11.232 1.00 92.94 133 ASP A C 1
ATOM 1014 O O . ASP A 1 133 ? -26.728 1.493 11.509 1.00 92.94 133 ASP A O 1
ATOM 1018 N N . LEU A 1 134 ? -25.179 -0.117 11.797 1.00 89.19 134 LEU A N 1
ATOM 1019 C CA . LEU A 1 134 ? -25.968 -0.907 12.749 1.00 89.19 134 LEU A CA 1
ATOM 1020 C C . LEU A 1 134 ? -26.280 -0.130 14.036 1.00 89.19 134 LEU A C 1
ATOM 1022 O O . LEU A 1 134 ? -27.400 -0.192 14.544 1.00 89.19 134 LEU A O 1
ATOM 1026 N N . ALA A 1 135 ? -25.299 0.595 14.580 1.00 92.50 135 ALA A N 1
ATOM 1027 C CA . ALA A 1 135 ? -25.477 1.364 15.808 1.00 92.50 135 ALA A CA 1
ATOM 1028 C C . ALA A 1 135 ? -26.430 2.554 15.613 1.00 92.50 135 ALA A C 1
ATOM 1030 O O . ALA A 1 135 ? -27.245 2.826 16.496 1.00 92.50 135 ALA A O 1
ATOM 1031 N N . LEU A 1 136 ? -26.357 3.237 14.466 1.00 96.38 136 LEU A N 1
ATOM 1032 C CA . LEU A 1 136 ? -27.278 4.315 14.103 1.00 96.38 136 LEU A CA 1
ATOM 1033 C C . LEU A 1 136 ? -28.704 3.782 13.905 1.00 96.38 136 LEU A C 1
ATOM 1035 O O . LEU A 1 136 ? -29.650 4.369 14.426 1.00 96.38 136 LEU A O 1
ATOM 1039 N N . GLU A 1 137 ? -28.866 2.663 13.190 1.00 96.88 137 GLU A N 1
ATOM 1040 C CA . GLU A 1 137 ? -30.176 2.047 12.933 1.00 96.88 137 GLU A CA 1
ATOM 1041 C C . GLU A 1 137 ? -30.855 1.575 14.227 1.00 96.88 137 GLU A C 1
ATOM 1043 O O . GLU A 1 137 ? -32.053 1.786 14.418 1.00 96.88 137 GLU A O 1
ATOM 1048 N N . ALA A 1 138 ? -30.085 1.002 15.153 1.00 94.12 138 ALA A N 1
ATOM 1049 C CA . ALA A 1 138 ? -30.579 0.577 16.460 1.00 94.12 138 ALA A CA 1
ATOM 1050 C C . ALA A 1 138 ? -30.757 1.730 17.468 1.00 94.12 138 ALA A C 1
ATOM 1052 O O . ALA A 1 138 ? -31.215 1.492 18.587 1.00 94.12 138 ALA A O 1
ATOM 1053 N N . GLY A 1 139 ? -30.381 2.963 17.108 1.00 96.56 139 GLY A N 1
ATOM 1054 C CA . GLY A 1 139 ? -30.439 4.123 18.000 1.00 96.56 139 GLY A CA 1
ATOM 1055 C C . GLY A 1 139 ? -29.469 4.050 19.185 1.00 96.56 139 GLY A C 1
ATOM 1056 O O . GLY A 1 139 ? -29.715 4.682 20.209 1.00 96.56 139 GLY A O 1
ATOM 1057 N N . LEU A 1 140 ? -28.385 3.275 19.069 1.00 93.12 140 LEU A N 1
ATOM 1058 C CA . LEU A 1 140 ? -27.336 3.183 20.091 1.00 93.12 140 LEU A CA 1
ATOM 1059 C C . LEU A 1 140 ? -26.437 4.419 20.124 1.00 93.12 140 LEU A C 1
ATOM 1061 O O . LEU A 1 140 ? -25.841 4.712 21.157 1.00 93.12 140 LEU A O 1
ATOM 1065 N N . ILE A 1 141 ? -26.308 5.108 18.991 1.00 96.06 141 ILE A N 1
ATOM 1066 C CA . ILE A 1 141 ? -25.504 6.318 18.854 1.00 96.06 141 ILE A CA 1
ATOM 1067 C C . ILE A 1 141 ? -26.095 7.229 17.772 1.00 96.06 141 ILE A C 1
ATOM 1069 O O . ILE A 1 141 ? -26.908 6.798 16.954 1.00 96.06 141 ILE A O 1
ATOM 1073 N N . THR A 1 142 ? -25.659 8.482 17.740 1.00 97.12 142 THR A N 1
ATOM 1074 C CA . THR A 1 142 ? -25.892 9.459 16.671 1.00 97.12 142 THR A CA 1
ATOM 1075 C C . THR A 1 142 ? -24.566 9.915 16.054 1.00 97.12 142 THR A C 1
ATOM 1077 O O . THR A 1 142 ? -23.481 9.650 16.567 1.00 97.12 142 THR A O 1
ATOM 1080 N N . LEU A 1 143 ? -24.611 10.642 14.933 1.00 95.88 143 LEU A N 1
ATOM 1081 C CA . LEU A 1 143 ? -23.397 11.155 14.277 1.00 95.88 143 LEU A CA 1
ATOM 1082 C C . LEU A 1 143 ? -22.643 12.224 15.090 1.00 95.88 143 LEU A C 1
ATOM 1084 O O . LEU A 1 143 ? -21.516 12.563 14.729 1.00 95.88 143 LEU A O 1
ATOM 1088 N N . THR A 1 144 ? -23.258 12.773 16.139 1.00 96.31 144 THR A N 1
ATOM 1089 C CA . THR A 1 144 ? -22.696 13.851 16.971 1.00 96.31 144 THR A CA 1
ATOM 1090 C C . THR A 1 144 ? -22.209 13.386 18.338 1.00 96.31 144 THR A C 1
ATOM 1092 O O . THR A 1 144 ? -21.620 14.183 19.065 1.00 96.31 144 THR A O 1
ATOM 1095 N N . ASP A 1 145 ? -22.464 12.131 18.696 1.00 97.06 145 ASP A N 1
ATOM 1096 C CA . ASP A 1 145 ? -22.050 11.576 19.979 1.00 97.06 145 ASP A CA 1
ATOM 1097 C C . ASP A 1 145 ? -20.545 11.292 20.032 1.00 97.06 145 ASP A C 1
ATOM 1099 O O . ASP A 1 145 ? -19.865 11.190 19.009 1.00 97.06 145 ASP A O 1
ATOM 1103 N N . ASP A 1 146 ? -20.026 11.115 21.248 1.00 96.81 146 ASP A N 1
ATOM 1104 C CA . ASP A 1 146 ? -18.701 10.538 21.461 1.00 96.81 146 ASP A CA 1
ATOM 1105 C C . ASP A 1 146 ? -18.760 9.016 21.263 1.00 96.81 146 ASP A C 1
ATOM 1107 O O . ASP A 1 146 ? -19.460 8.310 21.995 1.00 96.81 146 ASP A O 1
ATOM 1111 N N . TYR A 1 147 ? -18.010 8.507 20.283 1.00 96.88 147 TYR A N 1
ATOM 1112 C CA . TYR A 1 147 ? -18.019 7.088 19.918 1.00 96.88 147 TYR A CA 1
ATOM 1113 C C . TYR A 1 147 ? -17.292 6.216 20.942 1.00 96.88 147 TYR A C 1
ATOM 1115 O O . TYR A 1 147 ? -17.412 4.994 20.866 1.00 96.88 147 TYR A O 1
ATOM 1123 N N . SER A 1 148 ? -16.615 6.794 21.943 1.00 95.25 148 SER A N 1
ATOM 1124 C CA . SER A 1 148 ? -16.132 6.035 23.107 1.00 95.25 148 SER A CA 1
ATOM 1125 C C . SER A 1 148 ? -17.249 5.217 23.784 1.00 95.25 148 SER A C 1
ATOM 1127 O O . SER A 1 148 ? -16.988 4.144 24.318 1.00 95.25 148 SER A O 1
ATOM 1129 N N . GLN A 1 149 ? -18.512 5.643 23.661 1.00 95.00 149 GLN A N 1
ATOM 1130 C CA . GLN A 1 149 ? -19.698 4.922 24.146 1.00 95.00 149 GLN A CA 1
ATOM 1131 C C . GLN A 1 149 ? -19.911 3.541 23.497 1.00 95.00 149 GLN A C 1
ATOM 1133 O O . GLN A 1 149 ? -20.574 2.675 24.081 1.00 95.00 149 GLN A O 1
ATOM 1138 N N . LEU A 1 150 ? -19.338 3.306 22.311 1.00 91.50 150 LEU A N 1
ATOM 1139 C CA . LEU A 1 150 ? -19.366 2.001 21.644 1.00 91.50 150 LEU A CA 1
ATOM 1140 C C . LEU A 1 150 ? -18.477 0.962 22.353 1.00 91.50 150 LEU A C 1
ATOM 1142 O O . LEU A 1 150 ? -18.588 -0.227 22.061 1.00 91.50 150 LEU A O 1
ATOM 1146 N N . ASP A 1 151 ? -17.657 1.380 23.324 1.00 92.19 151 ASP A N 1
ATOM 1147 C CA . ASP A 1 151 ? -16.935 0.504 24.255 1.00 92.19 151 ASP A CA 1
ATOM 1148 C C . ASP A 1 151 ? -17.732 0.222 25.550 1.00 92.19 151 ASP A C 1
ATOM 1150 O O . ASP A 1 151 ? -17.195 0.148 26.653 1.00 92.19 151 ASP A O 1
ATOM 1154 N N . SER A 1 152 ? -19.053 0.085 25.442 1.00 92.31 152 SER A N 1
ATOM 1155 C CA . SER A 1 152 ? -19.927 -0.274 26.567 1.00 92.31 152 SER A CA 1
ATOM 1156 C C . SER A 1 152 ? -20.355 -1.741 26.515 1.00 92.31 152 SER A C 1
ATOM 1158 O O . SER A 1 152 ? -20.401 -2.360 25.449 1.00 92.31 152 SER A O 1
ATOM 1160 N N . GLU A 1 153 ? -20.732 -2.313 27.664 1.00 90.81 153 GLU A N 1
ATOM 1161 C CA . GLU A 1 153 ? -21.310 -3.666 27.721 1.00 90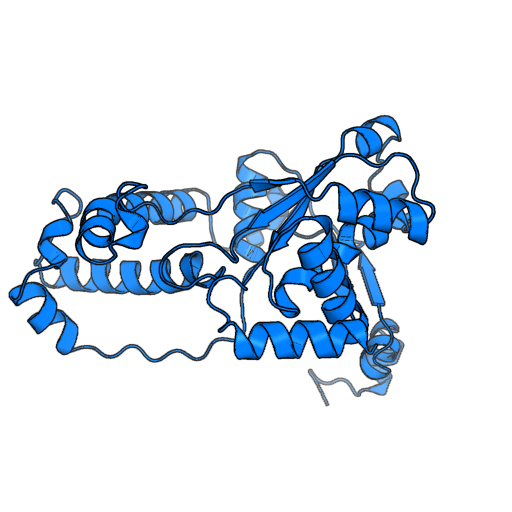.81 153 GLU A CA 1
ATOM 1162 C C . GLU A 1 153 ? -22.566 -3.791 26.847 1.00 90.81 153 GLU A C 1
ATOM 1164 O O . GLU A 1 153 ? -22.743 -4.796 26.161 1.00 90.81 153 GLU A O 1
ATOM 1169 N N . GLN A 1 154 ? -23.401 -2.746 26.811 1.00 92.56 154 GLN A N 1
ATOM 1170 C CA . GLN A 1 154 ? -24.595 -2.691 25.968 1.00 92.56 154 GLN A CA 1
ATOM 1171 C C . GLN A 1 154 ? -24.240 -2.767 24.477 1.00 92.56 154 GLN A C 1
ATOM 1173 O O . GLN A 1 154 ? -24.823 -3.575 23.753 1.00 92.56 154 GLN A O 1
ATOM 1178 N N . ALA A 1 155 ? -23.270 -1.970 24.019 1.00 83.75 155 ALA A N 1
ATOM 1179 C CA . ALA A 1 155 ? -22.821 -2.000 22.629 1.00 83.75 155 ALA A CA 1
ATOM 1180 C C . ALA A 1 155 ? -22.191 -3.358 22.271 1.00 83.75 155 ALA A C 1
ATOM 1182 O O . ALA A 1 155 ? -22.520 -3.944 21.240 1.00 83.75 155 ALA A O 1
ATOM 1183 N N . ARG A 1 156 ? -21.358 -3.922 23.156 1.00 82.44 156 ARG A N 1
ATOM 1184 C CA . ARG A 1 156 ? -20.751 -5.254 22.971 1.00 82.44 156 ARG A CA 1
ATOM 1185 C C . ARG A 1 156 ? -21.806 -6.366 22.880 1.00 82.44 156 ARG A C 1
ATOM 1187 O O . ARG A 1 156 ? -21.685 -7.242 22.025 1.00 82.44 156 ARG A O 1
ATOM 1194 N N . ALA A 1 157 ? -22.848 -6.319 23.712 1.00 83.81 157 ALA A N 1
ATOM 1195 C CA . ALA A 1 157 ? -23.964 -7.269 23.677 1.00 83.81 157 ALA A CA 1
ATOM 1196 C C . ALA A 1 157 ? -24.858 -7.112 22.433 1.00 83.81 157 ALA A C 1
ATOM 1198 O O . ALA A 1 157 ? -25.477 -8.078 21.987 1.00 83.81 157 ALA A O 1
ATOM 1199 N N . PHE A 1 158 ? -24.938 -5.908 21.866 1.00 88.06 158 PHE A N 1
ATOM 1200 C CA . PHE A 1 158 ? -25.620 -5.677 20.597 1.00 88.06 158 PHE A CA 1
ATOM 1201 C C . PHE A 1 158 ? -24.819 -6.242 19.418 1.00 88.06 158 PHE A C 1
ATOM 1203 O O . PHE A 1 158 ? -25.349 -7.029 18.635 1.00 88.06 158 PHE A O 1
ATOM 1210 N N . PHE A 1 159 ? -23.530 -5.905 19.310 1.00 76.56 159 PHE A N 1
ATOM 1211 C CA . PHE A 1 159 ? -22.702 -6.344 18.183 1.00 76.56 159 PHE A CA 1
ATOM 1212 C C . PHE A 1 159 ? -22.457 -7.860 18.160 1.00 76.56 159 PHE A C 1
ATOM 1214 O O . PHE A 1 159 ? -22.274 -8.420 17.082 1.00 76.56 159 PHE A O 1
ATOM 1221 N N . SER A 1 160 ? -22.509 -8.548 19.308 1.00 79.69 160 SER A N 1
ATOM 1222 C CA . SER A 1 160 ? -22.343 -10.011 19.384 1.00 79.69 160 SER A CA 1
ATOM 1223 C C . SER A 1 160 ? -23.444 -10.813 18.676 1.00 79.69 160 SER A C 1
ATOM 1225 O O . SER A 1 160 ? -23.287 -12.015 18.467 1.00 79.69 160 SER A O 1
ATOM 1227 N N . GLN A 1 161 ? -24.542 -10.159 18.286 1.00 82.38 161 GLN A N 1
ATOM 1228 C CA . GLN A 1 161 ? -25.644 -10.757 17.525 1.00 82.38 161 GLN A CA 1
ATOM 1229 C C . GLN A 1 161 ? -25.337 -10.866 16.023 1.00 82.38 161 GLN A C 1
ATOM 1231 O O . GLN A 1 161 ? -26.081 -11.518 15.290 1.00 82.38 161 GLN A O 1
ATOM 1236 N N . TYR A 1 162 ? -24.245 -10.248 15.565 1.00 67.88 162 TYR A N 1
ATOM 1237 C CA . TYR A 1 162 ? -23.831 -10.205 14.166 1.00 67.88 162 TYR A CA 1
ATOM 1238 C C . TYR A 1 162 ? -22.521 -10.969 13.955 1.00 67.88 162 TYR A C 1
ATOM 1240 O O . TYR A 1 162 ? -21.693 -11.108 14.854 1.00 67.88 162 TYR A O 1
ATOM 1248 N N . SER A 1 163 ? -22.305 -11.444 12.729 1.00 60.53 163 SER A N 1
ATOM 1249 C CA . SER A 1 163 ? -21.077 -12.132 12.323 1.00 60.53 163 SER A CA 1
ATOM 1250 C C . SER A 1 163 ? -20.492 -11.495 11.069 1.00 60.53 163 SER A C 1
ATOM 1252 O O . SER A 1 163 ? -21.222 -11.255 10.109 1.00 60.53 163 SER A O 1
ATOM 1254 N N . ILE A 1 164 ? -19.174 -11.301 11.046 1.00 59.56 164 ILE A N 1
ATOM 1255 C CA . ILE A 1 164 ? -18.433 -10.842 9.867 1.00 59.56 164 ILE A CA 1
ATOM 1256 C C . ILE A 1 164 ? -17.564 -11.999 9.373 1.00 59.56 164 ILE A C 1
ATOM 1258 O O . ILE A 1 164 ? -16.752 -12.537 10.124 1.00 59.56 164 ILE A O 1
ATOM 1262 N N . ALA A 1 165 ? -17.726 -12.375 8.105 1.00 49.53 165 ALA A N 1
ATOM 1263 C CA . ALA A 1 165 ? -16.861 -13.330 7.421 1.00 49.53 165 ALA A CA 1
ATOM 1264 C C . ALA A 1 165 ? -16.048 -12.596 6.350 1.00 49.53 165 ALA A C 1
ATOM 1266 O O . ALA A 1 165 ? -16.592 -11.785 5.603 1.00 49.53 165 ALA A O 1
ATOM 1267 N N . VAL A 1 166 ? -14.748 -12.886 6.264 1.00 46.66 166 VAL A N 1
ATOM 1268 C CA . VAL A 1 166 ? -13.836 -12.228 5.319 1.00 46.66 166 VAL A CA 1
ATOM 1269 C C . VAL A 1 166 ? -13.150 -13.273 4.446 1.00 46.66 166 VAL A C 1
ATOM 1271 O O . VAL A 1 166 ? -12.440 -14.140 4.946 1.00 46.66 166 VAL A O 1
ATOM 1274 N N . GLY A 1 167 ? -13.318 -13.145 3.129 1.00 39.06 167 GLY A N 1
ATOM 1275 C CA . GLY A 1 167 ? -12.404 -13.691 2.126 1.00 39.06 167 GLY A CA 1
ATOM 1276 C C . GLY A 1 167 ? -11.732 -12.518 1.418 1.00 39.06 167 GLY A C 1
ATOM 1277 O O . GLY A 1 167 ? -12.427 -11.646 0.903 1.00 39.06 167 GLY A O 1
ATOM 1278 N N . SER A 1 168 ? -10.401 -12.429 1.437 1.00 47.81 168 SER A N 1
ATOM 1279 C CA . SER A 1 168 ? -9.680 -11.256 0.924 1.00 47.81 168 SER A CA 1
ATOM 1280 C C . SER A 1 168 ? -8.582 -11.650 -0.054 1.00 47.81 168 SER A C 1
ATOM 1282 O O . SER A 1 168 ? -7.746 -12.491 0.260 1.00 47.81 168 SER A O 1
ATOM 1284 N N . THR A 1 169 ? -8.559 -10.990 -1.215 1.00 44.59 169 THR A N 1
ATOM 1285 C CA . THR A 1 169 ? -7.485 -11.085 -2.221 1.00 44.59 169 THR A CA 1
ATOM 1286 C C . THR A 1 169 ? -7.022 -9.706 -2.740 1.00 44.59 169 THR A C 1
ATOM 1288 O O . THR A 1 169 ? -6.477 -9.615 -3.831 1.00 44.59 169 THR A O 1
ATOM 1291 N N . GLY A 1 170 ? -7.177 -8.640 -1.930 1.00 48.31 170 GLY A N 1
ATOM 1292 C CA . GLY A 1 170 ? -6.536 -7.313 -2.101 1.00 48.31 170 GLY A CA 1
ATOM 1293 C C . GLY A 1 170 ? -7.207 -6.315 -3.072 1.00 48.31 170 GLY A C 1
ATOM 1294 O O . GLY A 1 170 ? -7.706 -6.716 -4.108 1.00 48.31 170 GLY A O 1
ATOM 1295 N N . ASN A 1 171 ? -7.202 -5.005 -2.741 1.00 52.31 171 ASN A N 1
ATOM 1296 C CA . ASN A 1 171 ? -7.718 -3.890 -3.576 1.00 52.31 171 ASN A CA 1
ATOM 1297 C C . ASN A 1 171 ? -7.012 -2.532 -3.291 1.00 52.31 171 ASN A C 1
ATOM 1299 O O . ASN A 1 171 ? -7.643 -1.558 -2.893 1.00 52.31 171 ASN A O 1
ATOM 1303 N N . LEU A 1 172 ? -5.687 -2.435 -3.458 1.00 52.56 172 LEU A N 1
ATOM 1304 C CA . LEU A 1 172 ? -4.941 -1.217 -3.083 1.00 52.56 172 LEU A CA 1
ATOM 1305 C C . LEU A 1 172 ? -4.942 -0.088 -4.143 1.00 52.56 172 LEU A C 1
ATOM 1307 O O . LEU A 1 172 ? -4.923 1.089 -3.792 1.00 52.56 172 LEU A O 1
ATOM 1311 N N . GLY A 1 173 ? -4.973 -0.414 -5.439 1.00 42.22 173 GLY A N 1
ATOM 1312 C CA . GLY A 1 173 ? -4.693 0.569 -6.501 1.00 42.22 173 GLY A CA 1
ATOM 1313 C C . GLY A 1 173 ? -5.750 1.668 -6.698 1.00 42.22 173 GLY A C 1
ATOM 1314 O O . GLY A 1 173 ? -5.404 2.789 -7.063 1.00 42.22 173 GLY A O 1
ATOM 1315 N N . LEU A 1 174 ? -7.031 1.382 -6.437 1.00 45.44 174 LEU A N 1
ATOM 1316 C CA . LEU A 1 174 ? -8.139 2.283 -6.793 1.00 45.44 174 LEU A CA 1
ATOM 1317 C C . LEU A 1 174 ? -8.217 3.530 -5.892 1.00 45.44 174 LEU A C 1
ATOM 1319 O O . LEU A 1 174 ? -8.447 4.637 -6.376 1.00 45.44 174 LEU A O 1
ATOM 1323 N N . SER A 1 175 ? -7.965 3.374 -4.590 1.00 45.62 175 SER A N 1
ATOM 1324 C CA . SER A 1 175 ? -8.089 4.460 -3.605 1.00 45.62 175 SER A CA 1
ATOM 1325 C C . SER A 1 175 ? -7.005 5.536 -3.750 1.00 45.62 175 SER A C 1
ATOM 1327 O O . SER A 1 175 ? -7.261 6.711 -3.483 1.00 45.62 175 SER A O 1
ATOM 1329 N N . ILE A 1 176 ? -5.808 5.156 -4.214 1.00 49.59 176 ILE A N 1
ATOM 1330 C CA . ILE A 1 176 ? -4.686 6.082 -4.444 1.00 49.59 176 ILE A CA 1
ATOM 1331 C C . ILE A 1 176 ? -5.026 7.046 -5.590 1.00 49.59 176 ILE A C 1
ATOM 1333 O O . ILE A 1 176 ? -4.860 8.255 -5.443 1.00 49.59 176 ILE A O 1
ATOM 1337 N N . GLY A 1 177 ? -5.597 6.539 -6.689 1.00 39.38 177 GLY A N 1
ATOM 1338 C CA . GLY A 1 177 ? -5.961 7.351 -7.854 1.00 39.38 177 GLY A CA 1
ATOM 1339 C C . GLY A 1 177 ? -6.963 8.476 -7.546 1.00 39.38 177 GLY A C 1
ATOM 1340 O O . GLY A 1 177 ? -6.803 9.597 -8.034 1.00 39.38 177 GLY A O 1
ATOM 1341 N N . ILE A 1 178 ? -7.958 8.223 -6.687 1.00 45.25 178 ILE A N 1
ATOM 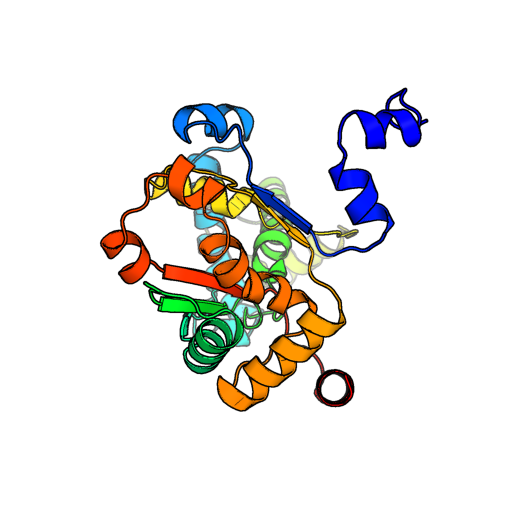1342 C CA . ILE A 1 178 ? -8.968 9.229 -6.300 1.00 45.25 178 ILE A CA 1
ATOM 1343 C C . ILE A 1 178 ? -8.329 10.374 -5.498 1.00 45.25 178 ILE A C 1
ATOM 1345 O O . ILE A 1 178 ? -8.591 11.550 -5.768 1.00 45.25 178 ILE A O 1
ATOM 1349 N N . MET A 1 179 ? -7.465 10.056 -4.527 1.00 42.06 179 MET A N 1
ATOM 1350 C CA . MET A 1 179 ? -6.784 11.083 -3.728 1.00 42.06 179 MET A CA 1
ATOM 1351 C C . MET A 1 179 ? -5.782 11.874 -4.575 1.00 42.06 179 MET A C 1
ATOM 1353 O O . MET A 1 179 ? -5.703 13.103 -4.470 1.00 42.06 179 MET A O 1
ATOM 1357 N N . SER A 1 180 ? -5.076 11.186 -5.473 1.00 38.41 180 SER A N 1
ATOM 1358 C CA . SER A 1 180 ? -4.193 11.801 -6.457 1.00 38.41 180 SER A CA 1
ATOM 1359 C C . SER A 1 180 ? -4.943 12.842 -7.299 1.00 38.41 180 SER A C 1
ATOM 1361 O O . SER A 1 180 ? -4.498 13.986 -7.408 1.00 38.41 180 SER A O 1
ATOM 1363 N N . ALA A 1 181 ? -6.133 12.516 -7.803 1.00 44.16 181 ALA A N 1
ATOM 1364 C CA . ALA A 1 181 ? -6.959 13.460 -8.550 1.00 44.16 181 ALA A CA 1
ATOM 1365 C C . ALA A 1 181 ? -7.322 14.727 -7.756 1.00 44.16 181 ALA A C 1
ATOM 1367 O O . ALA A 1 181 ? -7.283 15.836 -8.294 1.00 44.16 181 ALA A O 1
ATOM 1368 N N . LYS A 1 182 ? -7.638 14.584 -6.463 1.00 47.66 182 LYS A N 1
ATOM 1369 C CA . LYS A 1 182 ? -7.997 15.712 -5.591 1.00 47.66 182 LYS A CA 1
ATOM 1370 C C . LYS A 1 182 ? -6.828 16.671 -5.351 1.00 47.66 182 LYS A C 1
ATOM 1372 O O . LYS A 1 182 ? -7.052 17.877 -5.269 1.00 47.66 182 LYS A O 1
ATOM 1377 N N . LEU A 1 183 ? -5.606 16.145 -5.266 1.00 37.75 183 LEU A N 1
ATOM 1378 C CA . LEU A 1 183 ? -4.372 16.933 -5.150 1.00 37.75 183 LEU A CA 1
ATOM 1379 C C . LEU A 1 183 ? -3.903 17.513 -6.497 1.00 37.75 183 LEU A C 1
ATOM 1381 O O . LEU A 1 183 ? -2.881 18.191 -6.549 1.00 37.75 183 LEU A O 1
ATOM 1385 N N . GLY A 1 184 ? -4.643 17.269 -7.585 1.00 40.22 184 GLY A N 1
ATOM 1386 C CA . GLY A 1 184 ? -4.322 17.770 -8.921 1.00 40.22 184 GLY A CA 1
ATOM 1387 C C . GLY A 1 184 ? -3.369 16.878 -9.719 1.00 40.22 184 GLY A C 1
ATOM 1388 O O . GLY A 1 184 ? -2.888 17.294 -10.777 1.00 40.22 184 GLY A O 1
ATOM 1389 N N . PHE A 1 185 ? -3.098 15.649 -9.264 1.00 50.12 185 PHE A N 1
ATOM 1390 C CA . PHE A 1 185 ? -2.352 14.682 -10.062 1.00 50.12 185 PHE A CA 1
ATOM 1391 C C . PHE A 1 185 ? -3.189 14.210 -11.256 1.00 50.12 185 PHE A C 1
ATOM 1393 O O . PHE A 1 185 ? -4.399 13.979 -11.185 1.00 50.12 185 PHE A O 1
ATOM 1400 N N . LYS A 1 186 ? -2.512 14.094 -12.397 1.00 51.47 186 LYS A N 1
ATOM 1401 C CA . LYS A 1 186 ? -3.154 14.033 -13.715 1.00 51.47 186 LYS A CA 1
ATOM 1402 C C . LYS A 1 186 ? -3.537 12.626 -14.178 1.00 51.47 186 LYS A C 1
ATOM 1404 O O . LYS A 1 186 ? -4.018 12.508 -15.307 1.00 51.47 186 LYS A O 1
ATOM 1409 N N . ARG A 1 187 ? -3.284 11.584 -13.372 1.00 62.28 187 ARG A N 1
ATOM 1410 C CA . ARG A 1 187 ? -3.420 10.179 -13.790 1.00 62.28 187 ARG A CA 1
ATOM 1411 C C . ARG A 1 187 ? -3.820 9.257 -12.637 1.00 62.28 187 ARG A C 1
ATOM 1413 O O . ARG A 1 187 ? -3.545 9.574 -11.481 1.00 62.28 187 ARG A O 1
ATOM 1420 N N . LEU A 1 188 ? -4.457 8.132 -12.980 1.00 67.25 188 LEU A N 1
ATOM 1421 C CA . LEU A 1 188 ? -4.872 7.091 -12.030 1.00 67.25 188 LEU A CA 1
ATOM 1422 C C . LEU A 1 188 ? -3.881 5.917 -11.994 1.00 67.25 188 LEU A C 1
ATOM 1424 O O . LEU A 1 188 ? -3.328 5.642 -10.937 1.00 67.25 188 LEU A O 1
ATOM 1428 N N . ILE A 1 189 ? -3.647 5.245 -13.132 1.00 80.12 189 ILE A N 1
ATOM 1429 C CA . ILE A 1 189 ? -2.733 4.095 -13.255 1.00 80.12 189 ILE A CA 1
ATOM 1430 C C . ILE A 1 189 ? -1.914 4.214 -14.548 1.00 80.12 189 ILE A C 1
ATOM 1432 O O . ILE A 1 189 ? -2.469 4.172 -15.650 1.00 80.12 189 ILE A O 1
ATOM 1436 N N . ASP A 1 190 ? -0.592 4.317 -14.405 1.00 85.19 190 ASP A N 1
ATOM 1437 C CA . ASP A 1 190 ? 0.332 4.535 -15.529 1.00 85.19 190 ASP A CA 1
ATOM 1438 C C . ASP A 1 190 ? 0.892 3.217 -16.103 1.00 85.19 190 ASP A C 1
ATOM 1440 O O . ASP A 1 190 ? 1.288 3.161 -17.269 1.00 85.19 190 ASP A O 1
ATOM 1444 N N . GLY A 1 191 ? 0.892 2.130 -15.326 1.00 89.50 191 GLY A N 1
ATOM 1445 C CA . GLY A 1 191 ? 1.399 0.831 -15.760 1.00 89.50 191 GLY A CA 1
ATOM 1446 C C . GLY A 1 191 ? 1.327 -0.253 -14.689 1.00 89.50 191 GLY A C 1
ATOM 1447 O O . GLY A 1 191 ? 0.940 -0.002 -13.549 1.00 89.50 191 GLY A O 1
ATOM 1448 N N . TYR A 1 192 ? 1.717 -1.459 -15.089 1.00 91.94 192 TYR A N 1
ATOM 1449 C CA . TYR A 1 192 ? 1.791 -2.664 -14.272 1.00 91.94 192 TYR A CA 1
ATOM 1450 C C . TYR A 1 192 ? 3.120 -3.364 -14.544 1.00 91.94 192 TYR A C 1
ATOM 1452 O O . TYR A 1 192 ? 3.642 -3.319 -15.659 1.00 91.94 192 TYR A O 1
ATOM 1460 N N . TYR A 1 193 ? 3.651 -4.050 -13.544 1.00 95.19 193 TYR A N 1
ATOM 1461 C CA . TYR A 1 193 ? 4.789 -4.940 -13.717 1.00 95.19 193 TYR A CA 1
ATOM 1462 C C . TYR A 1 193 ? 4.664 -6.133 -12.777 1.00 95.19 193 TYR A C 1
ATOM 1464 O O . TYR A 1 193 ? 3.906 -6.097 -11.806 1.00 95.19 193 TYR A O 1
ATOM 1472 N N . THR A 1 194 ? 5.384 -7.196 -13.101 1.00 95.88 194 THR A N 1
ATOM 1473 C CA . THR A 1 194 ? 5.549 -8.370 -12.243 1.00 95.88 194 THR A CA 1
ATOM 1474 C C . THR A 1 194 ? 6.927 -8.339 -11.601 1.00 95.88 194 THR A C 1
ATOM 1476 O O . THR A 1 194 ? 7.835 -7.703 -12.130 1.00 95.88 194 THR A O 1
ATOM 1479 N N . VAL A 1 195 ? 7.076 -9.055 -10.496 1.00 94.75 195 VAL A N 1
ATOM 1480 C CA . VAL A 1 195 ? 8.331 -9.215 -9.756 1.00 94.75 195 VAL A CA 1
ATOM 1481 C C . VAL A 1 195 ? 8.432 -10.684 -9.370 1.00 94.75 195 VAL A C 1
ATOM 1483 O O . VAL A 1 195 ? 7.405 -11.280 -9.029 1.00 94.75 195 VAL A O 1
ATOM 1486 N N . THR A 1 196 ? 9.621 -11.277 -9.459 1.00 95.94 196 THR A N 1
ATOM 1487 C CA . THR A 1 196 ? 9.824 -12.664 -9.012 1.00 95.94 196 THR A CA 1
ATOM 1488 C C . THR A 1 196 ? 9.992 -12.740 -7.497 1.00 95.94 196 THR A C 1
ATOM 1490 O O . THR A 1 196 ? 10.402 -11.772 -6.855 1.00 95.94 196 THR A O 1
ATOM 1493 N N . ASP A 1 197 ? 9.712 -13.903 -6.907 1.00 95.50 197 ASP A N 1
ATOM 1494 C CA . ASP A 1 197 ? 9.936 -14.122 -5.475 1.00 95.50 197 ASP A CA 1
ATOM 1495 C C . ASP A 1 197 ? 11.392 -13.832 -5.090 1.00 95.50 197 ASP A C 1
ATOM 1497 O O . ASP A 1 197 ? 11.643 -13.207 -4.061 1.00 95.50 197 ASP A O 1
ATOM 1501 N N . GLU A 1 198 ? 12.355 -14.238 -5.919 1.00 96.06 198 GLU A N 1
ATOM 1502 C CA . GLU A 1 198 ? 13.777 -13.998 -5.676 1.00 96.06 198 GLU A CA 1
ATOM 1503 C C . GLU A 1 198 ? 14.091 -12.508 -5.557 1.00 96.06 198 GLU A C 1
ATOM 1505 O O . GLU A 1 198 ? 14.777 -12.095 -4.618 1.00 96.06 198 GLU A O 1
ATOM 1510 N N . GLU A 1 199 ? 13.533 -11.688 -6.449 1.00 95.06 199 GLU A N 1
ATOM 1511 C CA . GLU A 1 199 ? 13.696 -10.240 -6.378 1.00 95.06 199 GLU A CA 1
ATOM 1512 C C . GLU A 1 199 ? 13.040 -9.664 -5.104 1.00 95.06 199 GLU A C 1
ATOM 1514 O O . GLU A 1 199 ? 13.648 -8.826 -4.430 1.00 95.06 199 GLU A O 1
ATOM 1519 N N . LEU A 1 200 ? 11.857 -10.151 -4.702 1.00 97.12 200 LEU A N 1
ATOM 1520 C CA . LEU A 1 200 ? 11.194 -9.722 -3.459 1.00 97.12 200 LEU A CA 1
ATOM 1521 C C . LEU A 1 200 ? 12.038 -10.018 -2.211 1.00 97.12 200 LEU A C 1
ATOM 1523 O O . LEU A 1 200 ? 12.244 -9.131 -1.377 1.00 97.12 200 LEU A O 1
ATOM 1527 N N . TYR A 1 201 ? 12.537 -11.249 -2.079 1.00 97.69 201 TYR A N 1
ATOM 1528 C CA . TYR A 1 201 ? 13.364 -11.662 -0.941 1.00 97.69 201 TYR A CA 1
ATOM 1529 C C . TYR A 1 201 ? 14.687 -10.899 -0.892 1.00 97.69 201 TYR A C 1
ATOM 1531 O O . TYR A 1 201 ? 15.114 -10.465 0.181 1.00 97.69 201 TYR A O 1
ATOM 1539 N N . ARG A 1 202 ? 15.311 -10.682 -2.049 1.00 96.00 202 ARG A N 1
ATOM 1540 C CA . ARG A 1 202 ? 16.540 -9.901 -2.155 1.00 96.00 202 ARG A CA 1
ATOM 1541 C C . ARG A 1 202 ? 16.332 -8.460 -1.694 1.00 96.00 202 ARG A C 1
ATOM 1543 O O . ARG A 1 202 ? 17.094 -7.967 -0.859 1.00 96.00 202 ARG A O 1
ATOM 1550 N N . TRP A 1 203 ? 15.294 -7.784 -2.192 1.00 96.88 203 TRP A N 1
ATOM 1551 C CA . TRP A 1 203 ? 15.000 -6.414 -1.767 1.00 96.88 203 TRP A CA 1
ATOM 1552 C C . TRP A 1 203 ? 14.654 -6.332 -0.289 1.00 96.88 203 TRP A C 1
ATOM 1554 O O . TRP A 1 203 ? 15.046 -5.367 0.359 1.00 96.88 203 TRP A O 1
ATOM 1564 N N . MET A 1 204 ? 13.988 -7.346 0.260 1.00 97.44 204 MET A N 1
ATOM 1565 C CA . MET A 1 204 ? 13.667 -7.405 1.682 1.00 97.44 204 MET A CA 1
ATOM 1566 C C . MET A 1 204 ? 14.935 -7.435 2.543 1.00 97.44 204 MET A C 1
ATOM 1568 O O . MET A 1 204 ? 15.031 -6.671 3.503 1.00 97.44 204 MET A O 1
ATOM 1572 N N . VAL A 1 205 ? 15.921 -8.264 2.180 1.00 97.62 205 VAL A N 1
ATOM 1573 C CA . VAL A 1 205 ? 17.215 -8.322 2.881 1.00 97.62 205 VAL A CA 1
ATOM 1574 C C . VAL A 1 205 ? 17.922 -6.970 2.817 1.00 97.62 205 VAL A C 1
ATOM 1576 O O . VAL A 1 205 ? 18.323 -6.443 3.850 1.00 97.62 205 VAL A O 1
ATOM 1579 N N . ILE A 1 206 ? 18.012 -6.363 1.630 1.00 96.38 206 ILE A N 1
ATOM 1580 C CA . ILE A 1 206 ? 18.681 -5.064 1.453 1.00 96.38 206 ILE A CA 1
ATOM 1581 C C . ILE A 1 206 ? 17.974 -3.964 2.256 1.00 96.38 206 ILE A C 1
ATOM 1583 O O . ILE A 1 206 ? 18.638 -3.180 2.933 1.00 96.38 206 ILE A O 1
ATOM 1587 N N . ALA A 1 207 ? 16.641 -3.917 2.208 1.00 96.62 207 ALA A N 1
ATOM 1588 C CA . ALA A 1 207 ? 15.835 -2.951 2.948 1.00 96.62 207 ALA A CA 1
ATOM 1589 C C . ALA A 1 207 ? 16.061 -3.077 4.462 1.00 96.62 207 ALA A C 1
ATOM 1591 O O . ALA A 1 207 ? 16.253 -2.077 5.155 1.00 96.62 207 ALA A O 1
ATOM 1592 N N . HIS A 1 208 ? 16.082 -4.311 4.968 1.00 97.25 208 HIS A N 1
ATOM 1593 C CA . HIS A 1 208 ? 16.292 -4.581 6.382 1.00 97.25 208 HIS A CA 1
ATOM 1594 C C . HIS A 1 208 ? 17.716 -4.241 6.830 1.00 97.25 208 HIS A C 1
ATOM 1596 O O . HIS A 1 208 ? 17.900 -3.526 7.812 1.00 97.25 208 HIS A O 1
ATOM 1602 N N . GLU A 1 209 ? 18.727 -4.705 6.100 1.00 96.56 209 GLU A N 1
ATOM 1603 C CA . GLU A 1 209 ? 20.126 -4.547 6.499 1.00 96.56 209 GLU A CA 1
ATOM 1604 C C . GLU A 1 209 ? 20.637 -3.116 6.309 1.00 96.56 209 GLU A C 1
ATOM 1606 O O . GLU A 1 209 ? 21.419 -2.633 7.130 1.00 96.56 209 GLU A O 1
ATOM 1611 N N . LYS A 1 210 ? 20.196 -2.417 5.255 1.00 95.81 210 LYS A N 1
ATOM 1612 C CA . LYS A 1 210 ? 20.731 -1.093 4.914 1.00 95.81 210 LYS A CA 1
ATOM 1613 C C . LYS A 1 210 ? 19.848 0.070 5.358 1.00 95.81 210 LYS A C 1
ATOM 1615 O O . LYS A 1 210 ? 20.375 1.041 5.891 1.00 95.81 210 LYS A O 1
ATOM 1620 N N . ASP A 1 211 ? 18.535 -0.022 5.157 1.00 96.56 211 ASP A N 1
ATOM 1621 C CA . ASP A 1 211 ? 17.588 1.052 5.499 1.00 96.56 211 ASP A CA 1
ATOM 1622 C C . ASP A 1 211 ? 16.869 0.805 6.842 1.00 96.56 211 ASP A C 1
ATOM 1624 O O . ASP A 1 211 ? 16.087 1.645 7.287 1.00 96.56 211 ASP A O 1
ATOM 1628 N N . GLN A 1 212 ? 17.151 -0.316 7.522 1.00 96.19 212 GLN A N 1
ATOM 1629 C CA . GLN A 1 212 ? 16.602 -0.660 8.844 1.00 96.19 212 GLN A CA 1
ATOM 1630 C C . GLN A 1 212 ? 15.064 -0.685 8.872 1.00 96.19 212 GLN A C 1
ATOM 1632 O O . GLN A 1 212 ? 14.428 -0.344 9.874 1.00 96.19 212 GLN A O 1
ATOM 1637 N N . VAL A 1 213 ? 14.448 -1.108 7.763 1.00 95.62 213 VAL A N 1
ATOM 1638 C CA . VAL A 1 213 ? 12.992 -1.277 7.652 1.00 95.62 213 VAL A CA 1
ATOM 1639 C C . VAL A 1 213 ? 12.609 -2.757 7.679 1.00 95.62 213 VAL A C 1
ATOM 1641 O O . VAL A 1 213 ? 13.208 -3.588 6.999 1.00 95.62 213 VAL A O 1
ATOM 1644 N N . LYS A 1 214 ? 11.594 -3.106 8.477 1.00 95.19 214 LYS A N 1
ATOM 1645 C CA . LYS A 1 214 ? 11.054 -4.472 8.574 1.00 95.19 214 LYS A CA 1
ATOM 1646 C C . LYS A 1 214 ? 9.824 -4.598 7.674 1.00 95.19 214 LYS A C 1
ATOM 1648 O O . LYS A 1 214 ? 8.761 -4.065 7.990 1.00 95.19 214 LYS A O 1
ATOM 1653 N N . LEU A 1 215 ? 9.981 -5.288 6.548 1.00 95.56 215 LEU A N 1
ATOM 1654 C CA . LEU A 1 215 ? 8.949 -5.500 5.530 1.00 95.56 215 LEU A CA 1
ATOM 1655 C C . LEU A 1 215 ? 8.860 -6.991 5.192 1.00 95.56 215 LEU A C 1
ATOM 1657 O O . LEU A 1 215 ? 9.885 -7.655 5.129 1.00 95.56 215 LEU A O 1
ATOM 1661 N N . GLU A 1 216 ? 7.662 -7.525 4.964 1.00 94.00 216 GLU A N 1
ATOM 1662 C CA . GLU A 1 216 ? 7.517 -8.883 4.410 1.00 94.00 216 GLU A CA 1
ATOM 1663 C C . GLU A 1 216 ? 7.782 -8.883 2.891 1.00 94.00 216 GLU A C 1
ATOM 1665 O O . GLU A 1 216 ? 7.588 -7.839 2.267 1.00 94.00 216 GLU A O 1
ATOM 1670 N N . PRO A 1 217 ? 8.137 -10.017 2.249 1.00 94.31 217 PRO A N 1
ATOM 1671 C CA . PRO A 1 217 ? 8.503 -10.040 0.827 1.00 94.31 217 PRO A CA 1
ATOM 1672 C C . PRO A 1 217 ? 7.481 -9.355 -0.095 1.00 94.31 217 PRO A C 1
ATOM 1674 O O . PRO A 1 217 ? 7.851 -8.566 -0.961 1.00 94.31 217 PRO A O 1
ATOM 1677 N N . SER A 1 218 ? 6.182 -9.574 0.137 1.00 91.38 218 SER A N 1
ATOM 1678 C CA . SER A 1 218 ? 5.105 -8.980 -0.671 1.00 91.38 218 SER A CA 1
ATOM 1679 C C . SER A 1 218 ? 5.118 -7.440 -0.660 1.00 91.38 218 SER A C 1
ATOM 1681 O O . SER A 1 218 ? 4.772 -6.800 -1.657 1.00 91.38 218 SER A O 1
ATOM 1683 N N . ALA A 1 219 ? 5.577 -6.834 0.439 1.00 93.69 219 ALA A N 1
ATOM 1684 C CA . ALA A 1 219 ? 5.647 -5.390 0.625 1.00 93.69 219 ALA A CA 1
ATOM 1685 C C . ALA A 1 219 ? 6.803 -4.732 -0.147 1.00 93.69 219 ALA A C 1
ATOM 1687 O O . ALA A 1 219 ? 6.858 -3.504 -0.225 1.00 93.69 219 ALA A O 1
ATOM 1688 N N . LEU A 1 220 ? 7.703 -5.525 -0.741 1.00 96.06 220 LEU A N 1
ATOM 1689 C CA . LEU A 1 220 ? 8.816 -5.042 -1.561 1.00 96.06 220 LEU A CA 1
ATOM 1690 C C . LEU A 1 220 ? 8.482 -5.025 -3.053 1.00 96.06 220 LEU A C 1
ATOM 1692 O O . LEU A 1 220 ? 9.273 -4.506 -3.838 1.00 96.06 220 LEU A O 1
ATOM 1696 N N . ALA A 1 221 ? 7.302 -5.504 -3.459 1.00 95.69 221 ALA A N 1
ATOM 1697 C CA . ALA A 1 221 ? 6.904 -5.543 -4.865 1.00 95.69 221 ALA A CA 1
ATOM 1698 C C . ALA A 1 221 ? 6.925 -4.162 -5.535 1.00 95.69 221 ALA A C 1
ATOM 1700 O O . ALA A 1 221 ? 7.068 -4.093 -6.746 1.00 95.69 221 ALA A O 1
ATOM 1701 N N . GLY A 1 222 ? 6.806 -3.077 -4.757 1.00 94.56 222 GLY A N 1
ATOM 1702 C CA . GLY A 1 222 ? 6.889 -1.695 -5.231 1.00 94.56 222 GLY A CA 1
ATOM 1703 C C . GLY A 1 222 ? 8.310 -1.172 -5.492 1.00 94.56 222 GLY A C 1
ATOM 1704 O O . GLY A 1 222 ? 8.461 -0.188 -6.219 1.00 94.56 222 GLY A O 1
ATOM 1705 N N . VAL A 1 223 ? 9.341 -1.788 -4.900 1.00 96.12 223 VAL A N 1
ATOM 1706 C CA . VAL A 1 223 ? 10.734 -1.297 -4.928 1.00 96.12 223 VAL A CA 1
ATOM 1707 C C . VAL A 1 223 ? 11.320 -1.258 -6.344 1.00 96.12 223 VAL A C 1
ATOM 1709 O O . VAL A 1 223 ? 11.849 -0.206 -6.719 1.00 96.12 223 VAL A O 1
ATOM 1712 N N . PRO A 1 224 ? 11.182 -2.308 -7.182 1.00 95.75 224 PRO A N 1
ATOM 1713 C CA . PRO A 1 224 ? 11.727 -2.281 -8.540 1.00 95.75 224 PRO A CA 1
ATOM 1714 C C . PRO A 1 224 ? 11.099 -1.192 -9.418 1.00 95.75 224 PRO A C 1
ATOM 1716 O O . PRO A 1 224 ? 11.700 -0.774 -10.407 1.00 95.75 224 PRO A O 1
ATOM 1719 N N . GLY A 1 225 ? 9.897 -0.712 -9.076 1.00 95.06 225 GLY A N 1
ATOM 1720 C CA . GLY A 1 225 ? 9.095 0.183 -9.909 1.00 95.06 225 GLY A CA 1
ATOM 1721 C C . GLY A 1 225 ? 9.812 1.461 -10.343 1.00 95.06 225 GLY A C 1
ATOM 1722 O O . GLY A 1 225 ? 9.625 1.897 -11.478 1.00 95.06 225 GLY A O 1
ATOM 1723 N N . MET A 1 226 ? 10.678 2.031 -9.493 1.00 94.44 226 MET A N 1
ATOM 1724 C CA . MET A 1 226 ? 11.514 3.182 -9.864 1.00 94.44 226 MET A CA 1
ATOM 1725 C C . MET A 1 226 ? 12.402 2.854 -11.071 1.00 94.44 226 MET A C 1
ATOM 1727 O O . MET A 1 226 ? 12.388 3.586 -12.059 1.00 94.44 226 MET A O 1
ATOM 1731 N N . ALA A 1 227 ? 13.120 1.729 -11.018 1.00 95.50 227 ALA A N 1
ATOM 1732 C CA . ALA A 1 227 ? 13.960 1.278 -12.119 1.00 95.50 227 ALA A CA 1
ATOM 1733 C C . ALA A 1 227 ? 13.122 0.911 -13.353 1.00 95.50 227 ALA A C 1
ATOM 1735 O O . ALA A 1 227 ? 13.490 1.298 -14.458 1.00 95.50 227 ALA A O 1
ATOM 1736 N N . ARG A 1 228 ? 11.958 0.257 -13.188 1.00 95.56 228 ARG A N 1
ATOM 1737 C CA . ARG A 1 228 ? 11.057 -0.068 -14.319 1.00 95.56 228 ARG A CA 1
ATOM 1738 C C . ARG A 1 228 ? 10.622 1.176 -15.087 1.00 95.56 228 ARG A C 1
ATOM 1740 O O . ARG A 1 228 ? 10.581 1.157 -16.314 1.00 95.56 228 ARG A O 1
ATOM 1747 N N . VAL A 1 229 ? 10.291 2.247 -14.367 1.00 94.00 229 VAL A N 1
ATOM 1748 C CA . VAL A 1 229 ? 9.874 3.523 -14.959 1.00 94.00 229 VAL A CA 1
ATOM 1749 C C . VAL A 1 229 ? 11.042 4.215 -15.654 1.00 94.00 229 VAL A C 1
ATOM 1751 O O . VAL A 1 229 ? 10.904 4.632 -16.804 1.00 94.00 229 VAL A O 1
ATOM 1754 N N . LEU A 1 230 ? 12.184 4.332 -14.976 1.00 94.19 230 LEU A N 1
ATOM 1755 C CA . LEU A 1 230 ? 13.335 5.076 -15.491 1.00 94.19 230 LEU A CA 1
ATOM 1756 C C . LEU A 1 230 ? 14.049 4.352 -16.646 1.00 94.19 230 LEU A C 1
ATOM 1758 O O . LEU A 1 230 ? 14.564 5.010 -17.543 1.00 94.19 230 LEU A O 1
ATOM 1762 N N . ASN A 1 231 ? 13.973 3.019 -16.701 1.00 93.81 231 ASN A N 1
ATOM 1763 C CA . ASN A 1 231 ? 14.483 2.209 -17.813 1.00 93.81 231 ASN A CA 1
ATOM 1764 C C . ASN A 1 231 ? 13.486 2.047 -18.971 1.00 93.81 231 ASN A C 1
ATOM 1766 O O . ASN A 1 231 ? 13.672 1.179 -19.825 1.00 93.81 231 ASN A O 1
ATOM 1770 N N . SER A 1 232 ? 12.428 2.863 -19.036 1.00 93.56 232 SER A N 1
ATOM 1771 C CA . SER A 1 232 ? 11.459 2.828 -20.135 1.00 93.56 232 SER A CA 1
ATOM 1772 C C . SER A 1 232 ? 11.475 4.122 -20.959 1.00 93.56 232 SER A C 1
ATOM 1774 O O . SER A 1 232 ? 10.635 5.001 -20.749 1.00 93.56 232 SER A O 1
ATOM 1776 N N . PRO A 1 233 ? 12.388 4.248 -21.945 1.00 91.62 233 PRO A N 1
ATOM 1777 C CA . PRO A 1 233 ? 12.466 5.428 -22.805 1.00 91.62 233 PRO A CA 1
ATOM 1778 C C . PRO A 1 233 ? 11.144 5.746 -23.507 1.00 91.62 233 PRO A C 1
ATOM 1780 O O . PRO A 1 233 ? 10.749 6.904 -23.574 1.00 91.62 233 PRO A O 1
ATOM 1783 N N . GLU A 1 234 ? 10.423 4.723 -23.977 1.00 92.69 234 GLU A N 1
ATOM 1784 C CA . GLU A 1 234 ? 9.130 4.895 -24.650 1.00 92.69 234 GLU A CA 1
ATOM 1785 C C . GLU A 1 234 ? 8.072 5.510 -23.727 1.00 92.69 234 GLU A C 1
ATOM 1787 O O . GLU A 1 234 ? 7.331 6.409 -24.134 1.00 92.69 234 GLU A O 1
ATOM 1792 N N . TYR A 1 235 ? 8.001 5.048 -22.474 1.00 92.25 235 TYR A N 1
ATOM 1793 C CA . TYR A 1 235 ? 7.095 5.612 -21.480 1.00 92.25 235 TYR A CA 1
ATOM 1794 C C . TYR A 1 235 ? 7.497 7.047 -21.135 1.00 92.25 235 TYR A C 1
ATOM 1796 O O . TYR A 1 235 ? 6.661 7.947 -21.219 1.00 92.25 235 TYR A O 1
ATOM 1804 N N . LEU A 1 236 ? 8.771 7.286 -20.815 1.00 91.62 236 LEU A N 1
ATOM 1805 C CA . LEU A 1 236 ? 9.269 8.617 -20.457 1.00 91.62 236 LEU A CA 1
ATOM 1806 C C . LEU A 1 236 ? 9.050 9.633 -21.587 1.00 91.62 236 LEU A C 1
ATOM 1808 O O . LEU A 1 236 ? 8.581 10.744 -21.329 1.00 91.62 236 LEU A O 1
ATOM 1812 N N . GLN A 1 237 ? 9.313 9.235 -22.836 1.00 91.75 237 GLN A N 1
ATOM 1813 C CA . GLN A 1 237 ? 9.082 10.059 -24.020 1.00 91.75 237 GLN A CA 1
ATOM 1814 C C . GLN A 1 237 ? 7.592 10.353 -24.218 1.00 91.75 237 GLN A C 1
ATOM 1816 O O . GLN A 1 237 ? 7.229 11.510 -24.432 1.00 91.75 237 GLN A O 1
ATOM 1821 N N . ARG A 1 238 ? 6.719 9.340 -24.108 1.00 91.81 238 ARG A N 1
ATOM 1822 C CA . ARG A 1 238 ? 5.260 9.523 -24.209 1.00 91.81 238 ARG A CA 1
ATOM 1823 C C . ARG A 1 238 ? 4.730 10.467 -23.132 1.00 91.81 238 ARG A C 1
ATOM 1825 O O . ARG A 1 238 ? 3.824 11.253 -23.400 1.00 91.81 238 ARG A O 1
ATOM 1832 N N . MET A 1 239 ? 5.291 10.390 -21.929 1.00 87.12 239 MET A N 1
ATOM 1833 C CA . MET A 1 239 ? 4.917 11.253 -20.812 1.00 87.12 239 MET A CA 1
ATOM 1834 C C . MET A 1 239 ? 5.521 12.659 -20.896 1.00 87.12 239 MET A C 1
ATOM 1836 O O . MET A 1 239 ? 5.019 13.566 -20.231 1.00 87.12 239 MET A O 1
ATOM 1840 N N . GLY A 1 240 ? 6.559 12.852 -21.714 1.00 90.12 240 GLY A N 1
ATOM 1841 C CA . GLY A 1 240 ? 7.212 14.142 -21.922 1.00 90.12 240 GLY A CA 1
ATOM 1842 C C . GLY A 1 240 ? 7.954 14.662 -20.689 1.00 90.12 240 GLY A C 1
ATOM 1843 O O . GLY A 1 240 ? 8.012 15.876 -20.492 1.00 90.12 240 GLY A O 1
ATOM 1844 N N . PHE A 1 241 ? 8.481 13.773 -19.839 1.00 87.75 241 PHE A N 1
ATOM 1845 C CA . PHE A 1 241 ? 9.244 14.188 -18.659 1.00 87.75 241 PHE A CA 1
ATOM 1846 C C . PHE A 1 241 ? 10.601 14.774 -19.057 1.00 87.75 241 PHE A C 1
ATOM 1848 O O . PHE A 1 241 ? 11.339 14.185 -19.846 1.00 87.75 241 PHE A O 1
ATOM 1855 N N . THR A 1 242 ? 10.952 15.927 -18.489 1.00 90.69 242 THR A N 1
ATOM 1856 C CA . THR A 1 242 ? 12.290 16.514 -18.650 1.00 90.69 242 THR A CA 1
ATOM 1857 C C . THR A 1 242 ? 13.272 15.916 -17.642 1.00 90.69 242 THR A C 1
ATOM 1859 O O . THR A 1 242 ? 12.868 15.460 -16.574 1.00 90.69 242 THR A O 1
ATOM 1862 N N . GLN A 1 243 ? 14.576 15.982 -17.926 1.00 90.94 243 GLN A N 1
ATOM 1863 C CA . GLN A 1 243 ? 15.617 15.548 -16.979 1.00 90.94 243 GLN A CA 1
ATOM 1864 C C . GLN A 1 243 ? 15.473 16.236 -15.612 1.00 90.94 243 GLN A C 1
ATOM 1866 O O . GLN A 1 243 ? 15.433 15.565 -14.588 1.00 90.94 243 GLN A O 1
ATOM 1871 N N . ALA A 1 244 ? 15.262 17.556 -15.599 1.00 92.50 244 ALA A N 1
ATOM 1872 C CA . ALA A 1 244 ? 15.041 18.309 -14.364 1.00 92.50 244 ALA A CA 1
ATOM 1873 C C . ALA A 1 244 ? 13.790 17.844 -13.591 1.00 92.50 244 ALA A C 1
ATOM 1875 O O . ALA A 1 244 ? 13.762 17.905 -12.364 1.00 92.50 244 ALA A O 1
ATOM 1876 N N . GLN A 1 245 ? 12.739 17.378 -14.276 1.00 88.62 245 GLN A N 1
ATOM 1877 C CA . GLN A 1 245 ? 11.566 16.803 -13.606 1.00 88.62 245 GLN A CA 1
ATOM 1878 C C . GLN A 1 245 ? 11.871 15.438 -12.987 1.00 88.62 245 GLN A C 1
ATOM 1880 O O . GLN A 1 245 ? 11.371 15.159 -11.900 1.00 88.62 245 GLN A O 1
ATOM 1885 N N . LEU A 1 246 ? 12.682 14.610 -13.649 1.00 90.50 246 LEU A N 1
ATOM 1886 C CA . LEU A 1 246 ? 13.100 13.306 -13.130 1.00 90.50 246 LEU A CA 1
ATOM 1887 C C . LEU A 1 246 ? 14.033 13.456 -11.915 1.00 90.50 246 LEU A C 1
ATOM 1889 O O . LEU A 1 246 ? 13.836 12.783 -10.904 1.00 90.50 246 LEU A O 1
ATOM 1893 N N . GLU A 1 247 ? 14.951 14.425 -11.944 1.00 92.81 247 GLU A N 1
ATOM 1894 C CA . GLU A 1 247 ? 15.832 14.760 -10.811 1.00 92.81 247 GLU A CA 1
ATOM 1895 C C . GLU A 1 247 ? 15.066 15.254 -9.577 1.00 92.81 247 GLU A C 1
ATOM 1897 O O . GLU A 1 247 ? 15.500 15.039 -8.449 1.00 92.81 247 GLU A O 1
ATOM 1902 N N . ASN A 1 248 ? 13.913 15.895 -9.780 1.00 91.44 248 ASN A N 1
ATOM 1903 C CA . ASN A 1 248 ? 13.033 16.360 -8.706 1.00 91.44 248 ASN A CA 1
ATOM 1904 C C . ASN A 1 248 ? 11.879 15.383 -8.411 1.00 91.44 248 ASN A C 1
ATOM 1906 O O . ASN A 1 248 ? 10.975 15.708 -7.635 1.00 91.44 248 ASN A O 1
ATOM 1910 N N . ALA A 1 249 ? 11.869 14.199 -9.03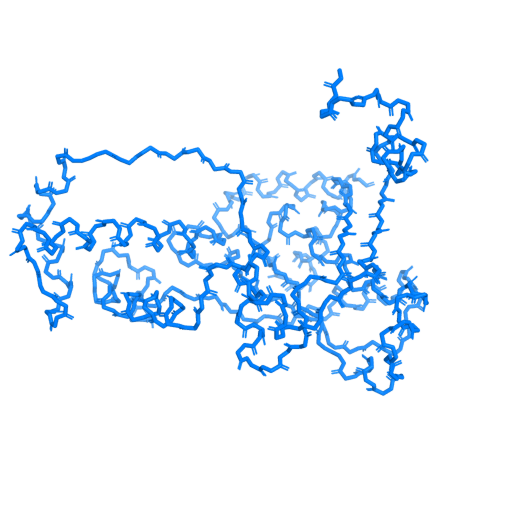1 1.00 91.38 249 ALA A N 1
ATOM 1911 C CA . ALA A 1 249 ? 10.805 13.227 -8.831 1.00 91.38 249 ALA A CA 1
ATOM 1912 C C . ALA A 1 249 ? 10.830 12.655 -7.406 1.00 91.38 249 ALA A C 1
ATOM 1914 O O . ALA A 1 249 ? 11.868 12.537 -6.758 1.00 91.38 249 ALA A O 1
ATOM 1915 N N . THR A 1 250 ? 9.657 12.265 -6.915 1.00 93.44 250 THR A N 1
ATOM 1916 C CA . THR A 1 250 ? 9.526 11.457 -5.701 1.00 93.44 250 THR A CA 1
ATOM 1917 C C . THR A 1 250 ? 8.970 10.101 -6.094 1.00 93.44 250 THR A C 1
ATOM 1919 O O . THR A 1 250 ? 7.833 9.997 -6.554 1.00 93.44 250 THR A O 1
ATOM 1922 N N . HIS A 1 251 ? 9.773 9.064 -5.904 1.00 94.44 251 HIS A N 1
ATOM 1923 C CA . HIS A 1 251 ? 9.359 7.678 -6.039 1.00 94.44 251 HIS A CA 1
ATOM 1924 C C . HIS A 1 251 ? 8.882 7.190 -4.674 1.00 94.44 251 HIS A C 1
ATOM 1926 O O . HIS A 1 251 ? 9.649 7.171 -3.714 1.00 94.44 251 HIS A O 1
ATOM 1932 N N . LEU A 1 252 ? 7.606 6.827 -4.572 1.00 94.75 252 LEU A N 1
ATOM 1933 C CA . LEU A 1 252 ? 7.008 6.354 -3.328 1.00 94.75 252 LEU A CA 1
ATOM 1934 C C . LEU A 1 252 ? 6.711 4.856 -3.430 1.00 94.75 252 LEU A C 1
ATOM 1936 O O . LEU A 1 252 ? 5.782 4.447 -4.125 1.00 94.75 252 LEU A O 1
ATOM 1940 N N . VAL A 1 253 ? 7.492 4.051 -2.718 1.00 95.25 253 VAL A N 1
ATOM 1941 C CA . VAL A 1 253 ? 7.225 2.631 -2.483 1.00 95.25 253 VAL A CA 1
ATOM 1942 C C . VAL A 1 253 ? 6.169 2.518 -1.393 1.00 95.25 253 VAL A C 1
ATOM 1944 O O . VAL A 1 253 ? 6.255 3.173 -0.355 1.00 95.25 253 VAL A O 1
ATOM 1947 N N . TRP A 1 254 ? 5.169 1.670 -1.609 1.00 94.75 254 TRP A N 1
ATOM 1948 C CA . TRP A 1 254 ? 4.122 1.422 -0.625 1.00 94.75 254 TRP A CA 1
ATOM 1949 C C . TRP A 1 254 ? 4.383 0.094 0.089 1.00 94.75 254 TRP A C 1
ATOM 1951 O O . TRP A 1 254 ? 4.127 -0.967 -0.474 1.00 94.75 254 TRP A O 1
ATOM 1961 N N . GLY A 1 255 ? 4.900 0.144 1.318 1.00 93.75 255 GLY A N 1
ATOM 1962 C CA . GLY A 1 255 ? 5.169 -1.051 2.120 1.00 93.75 255 GLY A CA 1
ATOM 1963 C C . GLY A 1 255 ? 3.882 -1.540 2.762 1.00 93.75 255 GLY A C 1
ATOM 1964 O O . GLY A 1 255 ? 3.344 -0.867 3.629 1.00 93.75 255 GLY A O 1
ATOM 1965 N N . THR A 1 256 ? 3.350 -2.674 2.321 1.00 91.75 256 THR A N 1
ATOM 1966 C CA . THR A 1 256 ? 1.973 -3.101 2.623 1.00 91.75 256 THR A CA 1
ATOM 1967 C C . THR A 1 256 ? 1.825 -4.013 3.840 1.00 91.75 256 THR A C 1
ATOM 1969 O O . THR A 1 256 ? 0.689 -4.238 4.259 1.00 91.75 256 THR A O 1
ATOM 1972 N N . GLY A 1 257 ? 2.920 -4.512 4.416 1.00 90.50 257 GLY A N 1
ATOM 1973 C CA . GLY A 1 257 ? 2.925 -5.448 5.544 1.00 90.50 257 GLY A CA 1
ATOM 1974 C C . GLY A 1 257 ? 4.336 -5.681 6.090 1.00 90.50 257 GLY A C 1
ATOM 1975 O O . GLY A 1 257 ? 5.317 -5.496 5.366 1.00 90.50 257 GLY A O 1
ATOM 1976 N N . GLY A 1 258 ? 4.457 -6.044 7.370 1.00 89.00 258 GLY A N 1
ATOM 1977 C CA . GLY A 1 258 ? 5.736 -6.531 7.904 1.00 89.00 258 GLY A CA 1
ATOM 1978 C C . GLY A 1 258 ? 5.942 -6.433 9.414 1.00 89.00 258 GLY A C 1
ATOM 1979 O O . GLY A 1 258 ? 6.544 -7.340 9.987 1.00 89.00 258 GLY A O 1
ATOM 1980 N N . SER A 1 259 ? 5.457 -5.386 10.093 1.00 88.88 259 SER A N 1
ATOM 1981 C CA . SER A 1 259 ? 5.833 -5.152 11.503 1.00 88.88 259 SER A CA 1
ATOM 1982 C C . SER A 1 259 ? 5.366 -6.262 12.449 1.00 88.88 259 SER A C 1
ATOM 1984 O O . SER A 1 259 ? 6.059 -6.582 13.412 1.00 88.88 259 SER A O 1
ATOM 1986 N N . MET A 1 260 ? 4.224 -6.876 12.135 1.00 86.62 260 MET A N 1
ATOM 1987 C CA . MET A 1 260 ? 3.599 -7.943 12.920 1.00 86.62 260 MET A CA 1
ATOM 1988 C C . MET A 1 260 ? 4.091 -9.347 12.544 1.00 86.62 260 MET A C 1
ATOM 1990 O O . MET A 1 260 ? 3.635 -10.322 13.140 1.00 86.62 260 MET A O 1
ATOM 1994 N N . VAL A 1 261 ? 5.008 -9.478 11.576 1.00 87.12 261 VAL A N 1
ATOM 1995 C CA . VAL A 1 261 ? 5.618 -10.775 11.256 1.00 87.12 261 VAL A CA 1
ATOM 1996 C C . VAL A 1 261 ? 6.457 -11.226 12.461 1.00 87.12 261 VAL A C 1
ATOM 1998 O O . VAL A 1 261 ? 7.376 -10.493 12.864 1.00 87.12 261 VAL A O 1
ATOM 2001 N N . PRO A 1 262 ? 6.172 -12.409 13.046 1.00 91.31 262 PRO A N 1
ATOM 2002 C CA . PRO A 1 262 ? 6.936 -12.932 14.172 1.00 91.31 262 PRO A CA 1
ATOM 2003 C C . PRO A 1 262 ? 8.421 -13.032 13.840 1.00 91.31 262 PRO A C 1
ATOM 2005 O O . PRO A 1 262 ? 8.792 -13.342 12.711 1.00 91.31 262 PRO A O 1
ATOM 2008 N N . GLU A 1 263 ? 9.280 -12.811 14.831 1.00 94.69 263 GLU A N 1
ATOM 2009 C CA . GLU A 1 263 ? 10.724 -12.726 14.594 1.00 94.69 263 GLU A CA 1
ATOM 2010 C C . GLU A 1 263 ? 11.311 -14.005 13.988 1.00 94.69 263 GLU A C 1
ATOM 2012 O O . GLU A 1 263 ? 12.160 -13.939 13.109 1.00 94.69 263 GLU A O 1
ATOM 2017 N N . VAL A 1 264 ? 10.796 -15.171 14.387 1.00 96.25 264 VAL A N 1
ATOM 2018 C CA . VAL A 1 264 ? 11.212 -16.469 13.835 1.00 96.25 264 VAL A CA 1
ATOM 2019 C C . VAL A 1 264 ? 10.886 -16.577 12.341 1.00 96.25 264 VAL A C 1
ATOM 2021 O O . VAL A 1 264 ? 11.728 -17.011 11.560 1.00 96.25 264 VAL A O 1
ATOM 2024 N N . GLU A 1 265 ? 9.691 -16.144 11.934 1.00 93.50 265 GLU A N 1
ATOM 2025 C CA . GLU A 1 265 ? 9.272 -16.159 10.526 1.00 93.50 265 GLU A CA 1
ATOM 2026 C C . GLU A 1 265 ? 10.048 -15.125 9.708 1.00 93.50 265 GLU A C 1
ATOM 2028 O O . GLU A 1 265 ? 10.501 -15.401 8.598 1.00 93.50 265 GLU A O 1
ATOM 2033 N N . PHE A 1 266 ? 10.265 -13.939 10.280 1.00 95.62 266 PHE A N 1
ATOM 2034 C CA . PHE A 1 266 ? 11.047 -12.895 9.632 1.00 95.62 266 PHE A CA 1
ATOM 2035 C C . PHE A 1 266 ? 12.505 -13.324 9.427 1.00 95.62 266 PHE A C 1
ATOM 2037 O O . PHE A 1 266 ? 13.056 -13.129 8.343 1.00 95.62 266 PHE A O 1
ATOM 2044 N N . GLN A 1 267 ? 13.108 -13.984 10.418 1.00 97.25 267 GLN A N 1
ATOM 2045 C CA . GLN A 1 267 ? 14.451 -14.543 10.292 1.00 97.25 267 GLN A CA 1
ATOM 2046 C C . GLN A 1 267 ? 14.515 -15.614 9.198 1.00 97.25 267 GLN A C 1
ATOM 2048 O O . GLN A 1 267 ? 15.437 -15.594 8.386 1.00 97.25 267 GLN A O 1
ATOM 2053 N N . ALA A 1 268 ? 13.507 -16.487 9.101 1.00 96.38 268 ALA A N 1
ATOM 2054 C CA . ALA A 1 268 ? 13.423 -17.461 8.014 1.00 96.38 268 ALA A CA 1
ATOM 2055 C C . ALA A 1 268 ? 13.346 -16.783 6.633 1.00 96.38 268 ALA A C 1
ATOM 2057 O O . ALA A 1 268 ? 13.958 -17.260 5.672 1.00 96.38 268 ALA A O 1
ATOM 2058 N N . TYR A 1 269 ? 12.645 -15.648 6.518 1.00 95.44 269 TYR A N 1
ATOM 2059 C CA . TYR A 1 269 ? 12.646 -14.862 5.285 1.00 95.44 269 TYR A CA 1
ATOM 2060 C C . TYR A 1 269 ? 14.024 -14.277 4.970 1.00 95.44 269 TYR A C 1
ATOM 2062 O O . TYR A 1 269 ? 14.458 -14.359 3.819 1.00 95.44 269 TYR A O 1
ATOM 2070 N N . LEU A 1 270 ? 14.717 -13.709 5.962 1.00 96.94 270 LEU A N 1
ATOM 2071 C CA . LEU A 1 270 ? 16.065 -13.162 5.781 1.00 96.94 270 LEU A CA 1
ATOM 2072 C C . LEU A 1 270 ? 17.052 -14.243 5.343 1.00 96.94 270 LEU A C 1
ATOM 2074 O O . LEU A 1 270 ? 17.809 -14.035 4.398 1.00 96.94 270 LEU A O 1
ATOM 2078 N N . ASP A 1 271 ? 17.015 -15.406 5.988 1.00 97.25 271 ASP A N 1
ATOM 2079 C CA . ASP A 1 271 ? 17.888 -16.527 5.650 1.00 97.25 271 ASP A CA 1
ATOM 2080 C C . ASP A 1 271 ? 17.606 -17.025 4.234 1.00 97.25 271 ASP A C 1
ATOM 2082 O O . ASP A 1 271 ? 18.540 -17.258 3.469 1.00 97.25 271 ASP A O 1
ATOM 2086 N N . LYS A 1 272 ? 16.333 -17.123 3.833 1.00 95.88 272 LYS A N 1
ATOM 2087 C CA . LYS A 1 272 ? 15.982 -17.437 2.444 1.00 95.88 272 LYS A CA 1
ATOM 2088 C C . LYS A 1 272 ? 16.554 -16.396 1.480 1.00 95.88 272 LYS A C 1
ATOM 2090 O O . LYS A 1 272 ? 17.212 -16.783 0.525 1.00 95.88 272 LYS A O 1
ATOM 2095 N N . GLY A 1 273 ? 16.353 -15.104 1.735 1.00 95.38 273 GLY A N 1
ATOM 2096 C CA . GLY A 1 273 ? 16.821 -14.041 0.841 1.00 95.38 273 GLY A CA 1
ATOM 2097 C C . GLY A 1 273 ? 18.340 -13.916 0.733 1.00 95.38 273 GLY A C 1
ATOM 2098 O O . GLY A 1 273 ? 18.833 -13.558 -0.328 1.00 95.38 273 GLY A O 1
ATOM 2099 N N . ARG A 1 274 ? 19.091 -14.247 1.789 1.00 95.50 274 ARG A N 1
ATOM 2100 C CA . ARG A 1 274 ? 20.567 -14.279 1.767 1.00 95.50 274 ARG A CA 1
ATOM 2101 C C . ARG A 1 274 ? 21.136 -15.467 0.986 1.00 95.50 274 ARG A C 1
ATOM 2103 O O . ARG A 1 274 ? 22.306 -15.437 0.619 1.00 95.50 274 ARG A O 1
ATOM 2110 N N . ASN A 1 275 ? 20.334 -16.512 0.791 1.00 92.62 275 ASN A N 1
ATOM 2111 C CA . ASN A 1 275 ? 20.726 -17.752 0.121 1.00 92.62 275 ASN A CA 1
ATOM 2112 C C . ASN A 1 275 ? 20.295 -17.817 -1.358 1.00 92.62 275 ASN A C 1
ATOM 2114 O O . ASN A 1 275 ? 20.553 -18.834 -2.005 1.00 92.62 275 ASN A O 1
ATOM 2118 N N . LEU A 1 276 ? 19.622 -16.780 -1.867 1.00 87.00 276 LEU A N 1
ATOM 2119 C CA . LEU A 1 276 ? 19.239 -16.614 -3.274 1.00 87.00 276 LEU A CA 1
ATOM 2120 C C . LEU A 1 276 ? 20.276 -15.758 -4.008 1.00 87.00 276 LEU A C 1
ATOM 2122 O O . LEU A 1 276 ? 20.598 -16.117 -5.161 1.00 87.00 276 LEU A O 1
#

Radius of gyration: 21.85 Å; chains: 1; bounding box: 55×39×58 Å